Protein 9GLW (pdb70)

Solvent-accessible surface area: 9390 Å² total

GO terms:
  GO:0005794 Golgi apparatus (C, IDA)
  GO:0044877 protein-containing complex binding (F, IDA)
  GO:0003924 GTPase activity (F, IDA)
  GO:0007265 Ras protein signal transduction (P, IDA)
  GO:0000139 Golgi membrane (C, TAS)
  GO:0070821 tertiary granule membrane (C, TAS)
  GO:0003924 GTPase activity (F, TAS)
  GO:0005789 endoplasmic reticulum membrane (C, TAS)
  GO:0005829 cytosol (C, TAS)
  GO:0005886 plasma membrane (C, TAS)
  GO:0000165 MAPK cascade (P, TAS)
  GO:0005515 protein binding (F, IPI)
  GO:0001938 positive regulation of endothelial cell proliferation (P, IMP)
  GO:0005886 plasma membrane (C, IDA)
  GO:0000139 Golgi membrane (C, EXP)
  GO:0005886 plasma membrane (C, EXP)
  GO:0070062 extracellular exosome (C, HDA)
  GO:0016020 membrane (C, HDA)

Structure (mmCIF, N/CA/C/O backbone):
data_9GLW
#
_entry.id   9GLW
#
_cell.length_a   112.22
_cell.length_b   112.22
_cell.length_c   58.584
_cell.angle_alpha   90
_cell.angle_beta   90
_cell.angle_gamma   120
#
_symmetry.space_group_name_H-M   'H 3'
#
loop_
_entity.id
_entity.type
_entity.pdbx_description
1 polymer 'GTPase NRas'
2 polymer 'peptide MPB2'
3 non-polymer 'MAGNESIUM ION'
4 non-polymer "GUANOSINE-5'-TRIPHOSPHATE"
5 water water
#
loop_
_atom_site.group_PDB
_atom_site.id
_atom_site.type_symbol
_atom_site.label_atom_id
_atom_site.label_alt_id
_atom_site.label_comp_id
_atom_site.label_asym_id
_atom_site.label_entity_id
_atom_site.label_seq_id
_atom_site.pdbx_PDB_ins_code
_atom_site.Cartn_x
_atom_site.Cartn_y
_atom_site.Cartn_z
_atom_site.occupancy
_atom_site.B_iso_or_equiv
_atom_site.auth_seq_id
_atom_site.auth_comp_id
_atom_site.auth_asym_id
_atom_site.auth_atom_id
_atom_site.pdbx_PDB_model_num
ATOM 1 N N . GLY A 1 1 ? 51.675 -9.497 -4.827 1 36.05 -1 GLY A N 1
ATOM 2 C CA . GLY A 1 1 ? 50.506 -9.025 -5.555 1 36.14 -1 GLY A CA 1
ATOM 3 C C . GLY A 1 1 ? 49.786 -7.903 -4.832 1 35.49 -1 GLY A C 1
ATOM 4 O O . GLY A 1 1 ? 50.025 -7.656 -3.649 1 35.19 -1 GLY A O 1
ATOM 5 N N . PRO A 1 2 ? 48.879 -7.202 -5.536 1 34.78 0 PRO A N 1
ATOM 6 C CA . PRO A 1 2 ? 48.115 -6.141 -4.875 1 34.29 0 PRO A CA 1
ATOM 7 C C . PRO A 1 2 ? 47.035 -6.722 -3.949 1 34.32 0 PRO A C 1
ATOM 8 O O . PRO A 1 2 ? 46.736 -7.932 -3.995 1 34.71 0 PRO A O 1
ATOM 12 N N . MET A 1 3 ? 46.463 -5.873 -3.107 1 33.92 1 MET A N 1
ATOM 13 C CA . MET A 1 3 ? 45.344 -6.289 -2.271 1 34.9 1 MET A CA 1
ATOM 14 C C . MET A 1 3 ? 44.115 -6.319 -3.184 1 34.66 1 MET A C 1
ATOM 15 O O . MET A 1 3 ? 43.732 -5.286 -3.729 1 35.42 1 MET A O 1
ATOM 20 N N . THR A 1 4 ? 43.55 -7.495 -3.411 1 33.91 2 THR A N 1
ATOM 21 C CA . THR A 1 4 ? 42.373 -7.624 -4.258 1 34.4 2 THR A CA 1
ATOM 22 C C . THR A 1 4 ? 41.108 -7.8 -3.399 1 34.29 2 THR A C 1
ATOM 23 O O . THR A 1 4 ? 41.167 -8.228 -2.246 1 33.71 2 THR A O 1
ATOM 27 N N . GLU A 1 5 ? 39.974 -7.494 -3.984 1 34.35 3 GLU A N 1
ATOM 28 C CA . GLU A 1 5 ? 38.691 -7.698 -3.346 1 34.61 3 GLU A CA 1
ATOM 29 C C . GLU A 1 5 ? 38.242 -9.126 -3.661 1 34.53 3 GLU A C 1
ATOM 30 O O . GLU A 1 5 ? 38.468 -9.633 -4.76 1 34.85 3 GLU A O 1
ATOM 36 N N . TYR A 1 6 ? 37.678 -9.798 -2.674 1 33.66 4 TYR A N 1
ATOM 37 C CA . TYR A 1 6 ? 37.141 -11.148 -2.811 1 33.02 4 TYR A CA 1
ATOM 38 C C . TYR A 1 6 ? 35.678 -10.993 -2.441 1 32.79 4 TYR A C 1
ATOM 39 O O . TYR A 1 6 ? 35.378 -10.45 -1.375 1 32.08 4 TYR A O 1
ATOM 48 N N . LYS A 1 7 ? 34.781 -11.407 -3.334 1 32.94 5 LYS A N 1
ATOM 49 C CA . LYS A 1 7 ? 33.353 -11.26 -3.109 1 33.9 5 LYS A CA 1
ATOM 50 C C . LYS A 1 7 ? 32.758 -12.533 -2.533 1 33.59 5 LYS A C 1
ATOM 51 O O . LYS A 1 7 ? 32.444 -13.469 -3.254 1 34.02 5 LYS A O 1
ATOM 57 N N . LEU A 1 8 ? 32.659 -12.578 -1.219 1 33.07 6 LEU A N 1
ATOM 58 C CA . LEU A 1 8 ? 32.134 -13.735 -0.506 1 32.92 6 LEU A CA 1
ATOM 59 C C . LEU A 1 8 ? 30.632 -13.553 -0.271 1 32.8 6 LEU A C 1
ATOM 60 O O . LEU A 1 8 ? 30.173 -12.45 0.057 1 33.28 6 LEU A O 1
ATOM 65 N N . VAL A 1 9 ? 29.865 -14.624 -0.477 1 31.67 7 VAL A N 1
ATOM 66 C CA . VAL A 1 9 ? 28.426 -14.606 -0.247 1 31.71 7 VAL A CA 1
ATOM 67 C C . VAL A 1 9 ? 28.072 -15.707 0.729 1 32.38 7 VAL A C 1
ATOM 68 O O . VAL A 1 9 ? 28.435 -16.863 0.517 1 32.98 7 VAL A O 1
ATOM 72 N N . VAL A 1 10 ? 27.363 -15.359 1.818 1 31.91 8 VAL A N 1
ATOM 73 C CA . VAL A 1 10 ? 26.981 -16.342 2.819 1 31.39 8 VAL A CA 1
ATOM 74 C C . VAL A 1 10 ? 25.53 -16.71 2.62 1 31.47 8 VAL A C 1
ATOM 75 O O . VAL A 1 10 ? 24.647 -15.842 2.662 1 31.95 8 VAL A O 1
ATOM 79 N N . VAL A 1 11 ? 25.283 -17.993 2.327 1 30.81 9 VAL A N 1
ATOM 80 C CA . VAL A 1 11 ? 23.939 -18.473 2.02 1 31.33 9 VAL A CA 1
ATOM 81 C C . VAL A 1 11 ? 23.521 -19.628 2.932 1 32.16 9 VAL A C 1
ATOM 82 O O . VAL A 1 11 ? 24.363 -20.278 3.556 1 31.82 9 VAL A O 1
ATOM 86 N N . GLY A 1 12 ? 22.214 -19.85 3.023 1 32.77 10 GLY A N 1
ATOM 87 C CA . GLY A 1 12 ? 21.667 -20.895 3.872 1 33.28 10 GLY A CA 1
ATOM 88 C C . GLY A 1 12 ? 20.29 -20.546 4.386 1 33.99 10 GLY A C 1
ATOM 89 O O . GLY A 1 12 ? 19.873 -19.389 4.295 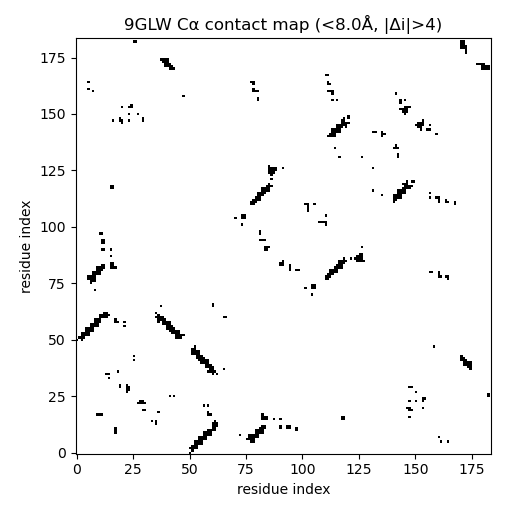1 34.85 10 GLY A O 1
ATOM 90 N N . ALA A 1 13 ? 19.564 -21.541 4.932 1 33.78 11 ALA A N 1
ATOM 91 C CA . ALA A 1 13 ? 18.206 -21.346 5.438 1 34.35 11 ALA A CA 1
ATOM 92 C C . ALA A 1 13 ? 18.158 -20.343 6.629 1 34.59 11 ALA A C 1
ATOM 93 O O . ALA A 1 13 ? 19.199 -19.995 7.192 1 34.26 11 ALA A O 1
ATOM 95 N N . GLY A 1 14 ? 16.972 -19.83 6.947 1 34.66 12 GLY A N 1
ATOM 96 C CA . GLY A 1 14 ? 16.817 -18.862 8.027 1 35.16 12 GLY A CA 1
ATOM 97 C C . GLY A 1 14 ? 17.235 -19.411 9.373 1 35.65 12 GLY A C 1
ATOM 98 O O . GLY A 1 14 ? 16.993 -20.577 9.664 1 36.65 12 GLY A O 1
ATOM 99 N N . GLY A 1 15 ? 17.903 -18.591 10.168 1 35.47 13 GLY A N 1
ATOM 100 C CA . GLY A 1 15 ? 18.336 -18.954 11.514 1 35.31 13 GLY A CA 1
ATOM 101 C C . GLY A 1 15 ? 19.486 -19.934 11.669 1 34.91 13 GLY A C 1
ATOM 102 O O . GLY A 1 15 ? 19.754 -20.364 12.789 1 35.41 13 GLY A O 1
ATOM 103 N N . VAL A 1 16 ? 20.209 -20.279 10.587 1 34.18 14 VAL A N 1
ATOM 104 C CA . VAL A 1 16 ? 21.35 -21.209 10.708 1 33.65 14 VAL A CA 1
ATOM 105 C C . VAL A 1 16 ? 22.62 -20.58 11.31 1 32.96 14 VAL A C 1
ATOM 106 O O . VAL A 1 16 ? 23.551 -21.305 11.664 1 33.25 14 VAL A O 1
ATOM 110 N N . GLY A 1 17 ? 22.675 -19.258 11.364 1 31.66 15 GLY A N 1
ATOM 111 C CA . GLY A 1 17 ? 23.824 -18.566 11.913 1 31.2 15 GLY A CA 1
ATOM 112 C C . GLY A 1 17 ? 24.723 -17.897 10.896 1 30.12 15 GLY A C 1
ATOM 113 O O . GLY A 1 17 ? 25.901 -17.715 11.169 1 29.47 15 GLY A O 1
ATOM 114 N N . LYS A 1 18 ? 24.183 -17.519 9.722 1 29.64 16 LYS A N 1
ATOM 115 C CA . LYS A 1 18 ? 24.975 -16.812 8.706 1 29.96 16 LYS A CA 1
ATOM 116 C C . LYS A 1 18 ? 25.465 -15.448 9.238 1 30.9 16 LYS A C 1
ATOM 117 O O . LYS A 1 18 ? 26.626 -15.099 9.042 1 31.86 16 LYS A O 1
ATOM 123 N N . SER A 1 19 ? 24.576 -14.663 9.86 1 30.88 17 SER A N 1
ATOM 124 C CA . SER A 1 19 ? 24.955 -13.351 10.41 1 30.48 17 SER A CA 1
ATOM 125 C C . SER A 1 19 ? 25.877 -13.503 11.599 1 31.15 17 SER A C 1
ATOM 126 O O . SER A 1 19 ? 26.869 -12.786 11.702 1 31.38 17 SER A O 1
ATOM 129 N N . ALA A 1 20 ? 25.557 -14.429 12.504 1 31.61 18 ALA A N 1
ATOM 130 C CA . ALA A 1 20 ? 26.397 -14.67 13.674 1 31.66 18 ALA A CA 1
ATOM 131 C C . ALA A 1 20 ? 27.837 -15.074 13.29 1 31.78 18 ALA A C 1
ATOM 132 O O . ALA A 1 20 ? 28.787 -14.649 13.951 1 32.31 18 ALA A O 1
ATOM 134 N N . LEU A 1 21 ? 28.01 -15.846 12.208 1 31.23 19 LEU A N 1
ATOM 135 C CA . LEU A 1 21 ? 29.342 -16.241 11.749 1 30.7 19 LEU A CA 1
ATOM 136 C C . LEU A 1 21 ? 30.114 -15.047 11.18 1 29.44 19 LEU A C 1
ATOM 137 O O . LEU A 1 21 ? 31.305 -14.866 11.475 1 28.34 19 LEU A O 1
ATOM 142 N N . THR A 1 22 ? 29.445 -14.247 10.341 1 29.53 20 THR A N 1
ATOM 143 C CA . THR A 1 22 ? 30.072 -13.078 9.737 1 29.83 20 THR A CA 1
ATOM 144 C C . THR A 1 22 ? 30.482 -12.065 10.801 1 30.39 20 THR A C 1
ATOM 145 O O . THR A 1 22 ? 31.606 -11.561 10.759 1 30.77 20 THR A O 1
ATOM 149 N N . ILE A 1 23 ? 29.58 -11.778 11.76 1 30.52 21 ILE A N 1
ATOM 150 C CA . ILE A 1 23 ? 29.836 -10.809 12.825 1 31.11 21 ILE A CA 1
ATOM 151 C C . ILE A 1 23 ? 30.999 -11.261 13.717 1 31.69 21 ILE A C 1
ATOM 152 O O . ILE A 1 23 ? 31.855 -10.456 14.078 1 31.53 21 ILE A O 1
ATOM 157 N N . GLN A 1 24 ? 31.077 -12.561 13.98 1 31.9 22 GLN A N 1
ATOM 158 C CA . GLN A 1 24 ? 32.162 -13.151 14.751 1 33.2 22 GLN A CA 1
ATOM 159 C C . GLN A 1 24 ? 33.509 -12.948 14.01 1 33.68 22 GLN A C 1
ATOM 160 O O . GLN A 1 24 ? 34.475 -12.497 14.622 1 33.5 22 GLN A O 1
ATOM 166 N N . LEU A 1 25 ? 33.561 -13.202 12.684 1 33.95 23 LEU A N 1
ATOM 167 C CA . LEU A 1 25 ? 34.798 -12.991 11.917 1 34.32 23 LEU A CA 1
ATOM 168 C C . LEU A 1 25 ? 35.19 -11.486 11.884 1 34.66 23 LEU A C 1
ATOM 169 O O . LEU A 1 25 ? 36.343 -11.124 12.122 1 34.34 23 LEU A O 1
ATOM 174 N N . ILE A 1 26 ? 34.218 -10.628 11.605 1 34.83 24 ILE A N 1
ATOM 175 C CA . ILE A 1 26 ? 34.453 -9.2 11.493 1 35.27 24 ILE A CA 1
ATOM 176 C C . ILE A 1 26 ? 34.923 -8.532 12.796 1 36.01 24 ILE A C 1
ATOM 177 O O . ILE A 1 26 ? 35.934 -7.824 12.778 1 36.3 24 ILE A O 1
ATOM 182 N N . GLN A 1 27 ? 34.231 -8.772 13.917 1 35.81 25 GLN A N 1
ATOM 183 C CA . GLN A 1 27 ? 34.541 -8.061 15.153 1 36.4 25 GLN A CA 1
ATOM 184 C C . GLN A 1 27 ? 34.598 -8.882 16.454 1 38.44 25 GLN A C 1
ATOM 185 O O . GLN A 1 27 ? 34.573 -8.288 17.535 1 38.11 25 GLN A O 1
ATOM 191 N N . ASN A 1 28 ? 34.673 -10.224 16.365 1 39.99 26 ASN A N 1
ATOM 192 C CA . ASN A 1 28 ? 34.801 -11.104 17.529 1 41.9 26 ASN A CA 1
ATOM 193 C C . ASN A 1 28 ? 33.669 -10.973 18.542 1 42.32 26 ASN A C 1
ATOM 194 O O . ASN A 1 28 ? 33.906 -11.08 19.747 1 42.88 26 ASN A O 1
ATOM 199 N N . HIS A 1 29 ? 32.439 -10.785 18.068 1 41.92 27 HIS A N 1
ATOM 200 C CA . HIS A 1 29 ? 31.286 -10.637 18.961 1 42.18 27 HIS A CA 1
ATOM 201 C C . HIS A 1 29 ? 30.208 -11.678 18.595 1 40.9 27 HIS A C 1
ATOM 202 O O . HIS A 1 29 ? 29.978 -11.931 17.417 1 40.16 27 HIS A O 1
ATOM 209 N N . PHE A 1 30 ? 29.589 -12.319 19.603 1 40.48 28 PHE A N 1
ATOM 210 C CA . PHE A 1 30 ? 28.517 -13.27 19.365 1 40.64 28 PHE A CA 1
ATOM 211 C C . PHE A 1 30 ? 27.132 -12.631 19.579 1 41.38 28 PHE A C 1
ATOM 212 O O . PHE A 1 30 ? 26.834 -12.145 20.669 1 41.27 28 PHE A O 1
ATOM 220 N N . VAL A 1 31 ? 26.291 -12.626 18.532 1 41.74 29 VAL A N 1
ATOM 221 C CA . VAL A 1 31 ? 24.944 -12.069 18.644 1 42.59 29 VAL A CA 1
ATOM 222 C C . VAL A 1 31 ? 23.969 -13.184 19.12 1 43.14 29 VAL A C 1
ATOM 223 O O . VAL A 1 31 ? 23.752 -14.165 18.414 1 42.73 29 VAL A O 1
ATOM 227 N N . ASP A 1 32 ? 23.424 -13.041 20.327 1 43.76 30 ASP A N 1
ATOM 228 C CA . ASP A 1 32 ? 22.484 -14.016 20.884 1 45.47 30 ASP A CA 1
ATOM 229 C C . ASP A 1 32 ? 21.067 -13.856 20.305 1 45.4 30 ASP A C 1
ATOM 230 O O . ASP A 1 32 ? 20.325 -14.824 20.166 1 44.83 30 ASP A O 1
ATOM 235 N N . GLU A 1 33 ? 20.694 -12.628 19.988 1 45.68 31 GLU A N 1
ATOM 236 C CA . GLU A 1 33 ? 19.387 -12.322 19.429 1 46.31 31 GLU A CA 1
ATOM 237 C C . GLU A 1 33 ? 19.28 -12.784 17.972 1 45.23 31 GLU A C 1
ATOM 238 O O . GLU A 1 33 ? 20.295 -12.944 17.285 1 46.15 31 GLU A O 1
ATOM 244 N N . TYR A 1 34 ? 18.06 -12.984 17.5 1 43.54 32 TYR A N 1
ATOM 245 C CA . TYR A 1 34 ? 17.83 -13.333 16.114 1 43.17 32 TYR A CA 1
ATOM 246 C C . TYR A 1 34 ? 17.26 -12.098 15.412 1 43.13 32 TYR A C 1
ATOM 247 O O . TYR A 1 34 ? 16.093 -11.76 15.601 1 43.61 32 TYR A O 1
ATOM 256 N N . ASP A 1 35 ? 18.1 -11.415 14.624 1 41.65 33 ASP A N 1
ATOM 257 C CA . ASP A 1 35 ? 17.725 -10.223 13.863 1 40.71 33 ASP A CA 1
ATOM 258 C C . ASP A 1 35 ? 17.666 -10.662 12.4 1 39.66 33 ASP A C 1
ATOM 259 O O . ASP A 1 35 ? 18.698 -10.7 11.73 1 39.71 33 ASP A O 1
ATOM 264 N N . PRO A 1 36 ? 16.481 -11.104 11.92 1 38.75 34 PRO A N 1
ATOM 265 C CA . PRO A 1 36 ? 16.403 -11.659 10.547 1 38.05 34 PRO A CA 1
ATOM 266 C C . PRO A 1 36 ? 16.916 -10.712 9.464 1 36.79 34 PRO A C 1
ATOM 267 O O . PRO A 1 36 ? 16.601 -9.521 9.455 1 36.14 34 PRO A O 1
ATOM 271 N N . THR A 1 37 ? 17.758 -11.248 8.577 1 35.7 35 THR A N 1
ATOM 272 C CA . THR A 1 37 ? 18.403 -10.439 7.542 1 35.14 35 THR A CA 1
ATOM 273 C C . THR A 1 37 ? 17.601 -10.387 6.234 1 36.26 35 THR A C 1
ATOM 274 O O . THR A 1 37 ? 16.898 -11.335 5.9 1 37.1 35 THR A O 1
ATOM 278 N N . ILE A 1 38 ? 17.704 -9.275 5.505 1 36.4 36 ILE A N 1
ATOM 279 C CA . ILE A 1 38 ? 17.173 -9.136 4.162 1 37.32 36 ILE A CA 1
ATOM 280 C C . ILE A 1 38 ? 18.451 -9.247 3.306 1 38.41 36 ILE A C 1
ATOM 281 O O . ILE A 1 38 ? 18.646 -10.266 2.643 1 39.54 36 ILE A O 1
ATOM 286 N N . GLU A 1 39 ? 19.396 -8.291 3.439 1 37.72 37 GLU A N 1
ATOM 287 C CA . GLU A 1 39 ? 20.664 -8.372 2.727 1 37.52 37 GLU A CA 1
ATOM 288 C C . GLU A 1 39 ? 21.667 -7.366 3.286 1 37.12 37 GLU A C 1
ATOM 289 O O . GLU A 1 39 ? 21.517 -6.162 3.078 1 37.04 37 GLU A O 1
ATOM 295 N N . ASP A 1 40 ? 22.677 -7.858 4.021 1 35.72 38 ASP A N 1
ATOM 296 C CA . ASP A 1 40 ? 23.687 -6.981 4.608 1 34.38 38 ASP A CA 1
ATOM 297 C C . ASP A 1 40 ? 25.037 -7.106 3.902 1 32.79 38 ASP A C 1
ATOM 298 O O . ASP A 1 40 ? 25.341 -8.144 3.297 1 32.21 38 ASP A O 1
ATOM 303 N N . SER A 1 41 ? 25.839 -6.047 3.985 1 31.67 39 SER A N 1
ATOM 304 C CA . SER A 1 41 ? 27.175 -6.015 3.411 1 31.58 39 SER A CA 1
ATOM 305 C C . SER A 1 41 ? 28.214 -5.695 4.477 1 30.79 39 SER A C 1
ATOM 306 O O . SER A 1 41 ? 27.995 -4.821 5.304 1 31.05 39 SER A O 1
ATOM 309 N N . TYR A 1 42 ? 29.362 -6.366 4.417 1 30.11 40 TYR A N 1
ATOM 310 C CA . TYR A 1 42 ? 30.496 -6.18 5.323 1 30.11 40 TYR A CA 1
ATOM 311 C C . TYR A 1 42 ? 31.763 -6.072 4.47 1 30.2 40 TYR A C 1
ATOM 312 O O . TYR A 1 42 ? 31.888 -6.756 3.47 1 30.37 40 TYR A O 1
ATOM 321 N N . ARG A 1 43 ? 32.686 -5.216 4.856 1 30.64 41 ARG A N 1
ATOM 322 C CA . ARG A 1 43 ? 33.944 -5.037 4.149 1 31.37 41 ARG A CA 1
ATOM 323 C C . ARG A 1 43 ? 35.049 -5.016 5.178 1 32.19 41 ARG A C 1
ATOM 324 O O . ARG A 1 43 ? 34.951 -4.258 6.14 1 33.25 41 ARG A O 1
ATOM 332 N N . LYS A 1 44 ? 36.088 -5.832 5 1 32.11 42 LYS A N 1
ATOM 333 C CA . LYS A 1 44 ? 37.187 -5.838 5.96 1 32.69 42 LYS A CA 1
ATOM 334 C C . LYS A 1 44 ? 38.504 -6.259 5.362 1 33.94 42 LYS A C 1
ATOM 335 O O . LYS A 1 44 ? 38.574 -7.275 4.689 1 34.43 42 LYS A O 1
ATOM 341 N N . GLN A 1 45 ? 39.565 -5.511 5.655 1 34.89 43 GLN A N 1
ATOM 342 C CA . GLN A 1 45 ? 40.896 -5.819 5.173 1 36.26 43 GLN A CA 1
ATOM 343 C C . GLN A 1 45 ? 41.544 -6.768 6.171 1 38.1 43 GLN A C 1
ATOM 344 O O . GLN A 1 45 ? 41.549 -6.487 7.359 1 39 43 GLN A O 1
ATOM 350 N N . VAL A 1 46 ? 41.97 -7.945 5.708 1 38.43 44 VAL A N 1
ATOM 351 C CA . VAL A 1 46 ? 42.565 -8.994 6.534 1 39.6 44 VAL A CA 1
ATOM 352 C C . VAL A 1 46 ? 43.855 -9.52 5.846 1 40.47 44 VAL A C 1
ATOM 353 O O . VAL A 1 46 ? 44.125 -9.186 4.689 1 40.81 44 VAL A O 1
ATOM 357 N N . VAL A 1 47 ? 44.652 -10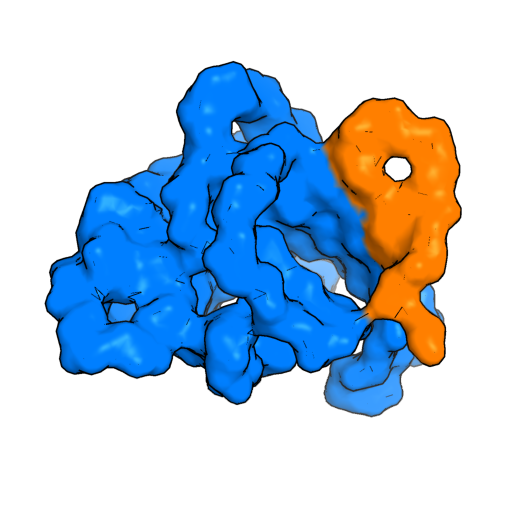.33 6.546 1 40.57 45 VAL A N 1
ATOM 358 C CA . VAL A 1 47 ? 45.854 -10.912 5.96 1 41.5 45 VAL A CA 1
ATOM 359 C C . VAL A 1 47 ? 45.642 -12.43 5.946 1 42.17 45 VAL A C 1
ATOM 360 O O . VAL A 1 47 ? 45.347 -13.018 6.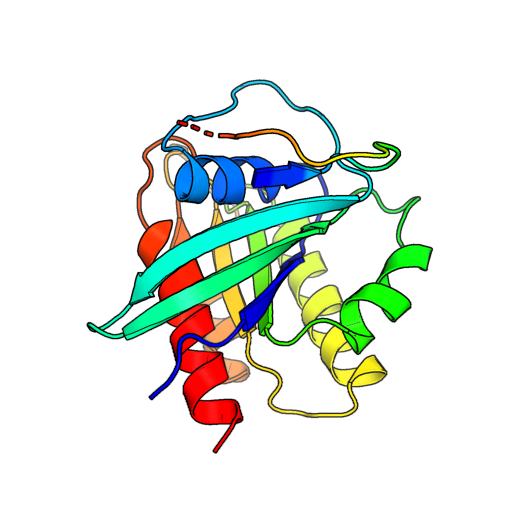983 1 42.5 45 VAL A O 1
ATOM 364 N N . ILE A 1 48 ? 45.69 -13.051 4.768 1 42.05 46 ILE A N 1
ATOM 365 C CA . ILE A 1 48 ? 45.462 -14.49 4.637 1 42.35 46 ILE A CA 1
ATOM 366 C C . ILE A 1 48 ? 46.666 -15.105 3.97 1 43.67 46 ILE A C 1
ATOM 367 O O . ILE A 1 48 ? 46.959 -14.756 2.83 1 43.92 46 ILE A O 1
ATOM 372 N N . ASP A 1 49 ? 47.389 -15.988 4.675 1 44.42 47 ASP A N 1
ATOM 373 C CA . ASP A 1 49 ? 48.612 -16.632 4.156 1 45.39 47 ASP A CA 1
ATOM 374 C C . ASP A 1 49 ? 49.668 -15.58 3.783 1 45.78 47 ASP A C 1
ATOM 375 O O . ASP A 1 49 ? 50.361 -15.738 2.782 1 46.07 47 ASP A O 1
ATOM 380 N N . GLY A 1 50 ? 49.748 -14.504 4.572 1 45.89 48 GLY A N 1
ATOM 381 C CA . GLY A 1 50 ? 50.685 -13.408 4.37 1 46.67 48 GLY A CA 1
ATOM 382 C C . GLY A 1 50 ? 50.304 -12.417 3.285 1 47.44 48 GLY A C 1
ATOM 383 O O . GLY A 1 50 ? 51.086 -11.525 2.971 1 48.23 48 GLY A O 1
ATOM 384 N N . GLU A 1 51 ? 49.111 -12.556 2.693 1 46.76 49 GLU A N 1
ATOM 385 C CA . GLU A 1 51 ? 48.676 -11.667 1.619 1 46.23 49 GLU A CA 1
ATOM 386 C C . GLU A 1 51 ? 47.528 -10.771 2.076 1 44.47 49 GLU A C 1
ATOM 387 O O . GLU A 1 51 ? 46.508 -11.28 2.535 1 44.12 49 GLU A O 1
ATOM 393 N N . THR A 1 52 ? 47.686 -9.443 1.95 1 43.08 50 THR A N 1
ATOM 394 C CA . THR A 1 52 ? 46.625 -8.502 2.322 1 42.04 50 THR A CA 1
ATOM 395 C C . THR A 1 52 ? 45.462 -8.688 1.35 1 39.69 50 THR A C 1
ATOM 396 O O . THR A 1 52 ? 45.658 -8.763 0.142 1 39.52 50 THR A O 1
ATOM 400 N N . SER A 1 53 ? 44.278 -8.868 1.886 1 38.39 51 SER A N 1
ATOM 401 C CA . SER A 1 53 ? 43.087 -9.152 1.087 1 37.76 51 SER A CA 1
ATOM 402 C C . SER A 1 53 ? 41.923 -8.33 1.588 1 36.52 51 SER A C 1
ATOM 403 O O . SER A 1 53 ? 41.817 -8.08 2.787 1 37.11 51 SER A O 1
ATOM 406 N N . LEU A 1 54 ? 41.034 -7.939 0.687 1 34.8 52 LEU A N 1
ATOM 407 C CA . LEU A 1 54 ? 39.867 -7.183 1.052 1 34.2 52 LEU A CA 1
ATOM 408 C C . LEU A 1 54 ? 38.635 -8.068 0.94 1 33.36 52 LEU A C 1
ATOM 409 O O . LEU A 1 54 ? 38.28 -8.499 -0.154 1 33.44 52 LEU A O 1
ATOM 414 N N . LEU A 1 55 ? 38.02 -8.395 2.083 1 32.29 53 LEU A N 1
ATOM 415 C CA . LEU A 1 55 ? 36.842 -9.247 2.067 1 32 53 LEU A CA 1
ATOM 416 C C . LEU A 1 55 ? 35.59 -8.423 1.916 1 32.33 53 LEU A C 1
ATOM 417 O O . LEU A 1 55 ? 35.321 -7.556 2.739 1 32.93 53 LEU A O 1
ATOM 422 N N . ASP A 1 56 ? 34.852 -8.657 0.845 1 31.99 54 ASP A N 1
ATOM 423 C CA . ASP A 1 56 ? 33.559 -8.042 0.655 1 32.87 54 ASP A CA 1
ATOM 424 C C . ASP A 1 56 ? 32.547 -9.181 0.915 1 32.38 54 ASP A C 1
ATOM 425 O O . ASP A 1 56 ? 32.501 -10.135 0.156 1 32.39 54 ASP A O 1
ATOM 430 N N . ILE A 1 57 ? 31.803 -9.122 2.023 1 31.96 55 ILE A N 1
ATOM 431 C CA . ILE A 1 57 ? 30.874 -10.172 2.406 1 32.28 55 ILE A CA 1
ATOM 432 C C . ILE A 1 57 ? 29.408 -9.76 2.298 1 32.88 55 ILE A C 1
ATOM 433 O O . ILE A 1 57 ? 28.974 -8.776 2.902 1 33.12 55 ILE A O 1
ATOM 438 N N . LEU A 1 58 ? 28.641 -10.553 1.565 1 32.72 56 LEU A N 1
ATOM 439 C CA . LEU A 1 58 ? 27.222 -10.354 1.463 1 32.86 56 LEU A CA 1
ATOM 440 C C . LEU A 1 58 ? 26.565 -11.407 2.323 1 32.87 56 LEU A C 1
ATOM 441 O O . LEU A 1 58 ? 26.684 -12.607 2.063 1 33.59 56 LEU A O 1
ATOM 446 N N . ASP A 1 59 ? 25.91 -10.958 3.372 1 32.27 57 ASP A N 1
ATOM 447 C CA . ASP A 1 59 ? 25.194 -11.79 4.321 1 32.33 57 ASP A CA 1
ATOM 448 C C . ASP A 1 59 ? 23.725 -11.775 3.848 1 32.81 57 ASP A C 1
ATOM 449 O O . ASP A 1 59 ? 23.059 -10.744 3.925 1 33.32 57 ASP A O 1
ATOM 454 N N . THR A 1 60 ? 23.237 -12.903 3.317 1 32.23 58 THR A N 1
ATOM 455 C CA . THR A 1 60 ? 21.936 -12.961 2.671 1 32.71 58 THR A CA 1
ATOM 456 C C . THR A 1 60 ? 20.781 -13.443 3.571 1 33.97 58 THR A C 1
ATOM 457 O O . THR A 1 60 ? 20.995 -13.824 4.724 1 33.72 58 THR A O 1
ATOM 461 N N . ALA A 1 61 ? 19.545 -13.371 3.036 1 35.15 59 ALA A N 1
ATOM 462 C CA . ALA A 1 61 ? 18.316 -13.811 3.682 1 36.23 59 ALA A CA 1
ATOM 463 C C . ALA A 1 61 ? 18.117 -15.28 3.509 1 37.45 59 ALA A C 1
ATOM 464 O O . ALA A 1 61 ? 18.155 -15.8 2.39 1 37.54 59 ALA A O 1
ATOM 466 N N . GLY A 1 62 ? 17.825 -15.937 4.607 1 38.27 60 GLY A N 1
ATOM 467 C CA . GLY A 1 62 ? 17.425 -17.329 4.585 1 39.17 60 GLY A CA 1
ATOM 468 C C . GLY A 1 62 ? 15.913 -17.458 4.482 1 40.47 60 GLY A C 1
ATOM 469 O O . GLY A 1 62 ? 15.423 -18.526 4.131 1 41.06 60 GLY A O 1
ATOM 470 N N . ARG A 1 63 ? 15.143 -16.41 4.858 1 41.23 61 ARG A N 1
ATOM 471 C CA . ARG A 1 63 ? 13.676 -16.437 4.802 1 42.07 61 ARG A CA 1
ATOM 472 C C . ARG A 1 63 ? 13.23 -16.57 3.359 1 43.35 61 ARG A C 1
ATOM 473 O O . ARG A 1 63 ? 13.676 -15.807 2.5 1 43.18 61 ARG A O 1
ATOM 481 N N . GLU A 1 64 ? 12.391 -17.577 3.087 1 44.6 62 GLU A N 1
ATOM 482 C CA . GLU A 1 64 ? 11.922 -17.913 1.743 1 46.16 62 GLU A CA 1
ATOM 483 C C . GLU A 1 64 ? 11.229 -16.76 0.992 1 46.46 62 GLU A C 1
ATOM 484 O O . GLU A 1 64 ? 11.34 -16.694 -0.23 1 47.09 62 GLU A O 1
ATOM 490 N N . GLU A 1 65 ? 10.576 -15.837 1.699 1 45.99 63 GLU A N 1
ATOM 491 C CA . GLU A 1 65 ? 9.917 -14.702 1.047 1 46.6 63 GLU A CA 1
ATOM 492 C C . GLU A 1 65 ? 10.914 -13.733 0.35 1 46.57 63 GLU A C 1
ATOM 493 O O . GLU A 1 65 ? 10.493 -12.899 -0.44 1 46.62 63 GLU A O 1
ATOM 499 N N . TYR A 1 66 ? 12.227 -13.888 0.58 1 46.44 64 TYR A N 1
ATOM 500 C CA . TYR A 1 66 ? 13.231 -13.064 -0.097 1 46.7 64 TYR A CA 1
ATOM 501 C C . TYR A 1 66 ? 13.979 -13.817 -1.216 1 46.56 64 TYR A C 1
ATOM 502 O O . TYR A 1 66 ? 14.962 -13.297 -1.741 1 46.61 64 TYR A O 1
ATOM 511 N N . SER A 1 67 ? 13.513 -15.029 -1.584 1 46.5 65 SER A N 1
ATOM 512 C CA . SER A 1 67 ? 14.108 -15.915 -2.596 1 47 65 SER A CA 1
ATOM 513 C C . SER A 1 67 ? 14.365 -15.266 -3.964 1 47.64 65 SER A C 1
ATOM 514 O O . SER A 1 67 ? 15.296 -15.673 -4.666 1 48 65 SER A O 1
ATOM 517 N N . ALA A 1 68 ? 13.552 -14.265 -4.345 1 47.37 66 ALA A N 1
ATOM 518 C CA . ALA A 1 68 ? 13.699 -13.56 -5.621 1 47.65 66 ALA A CA 1
ATOM 519 C C . ALA A 1 68 ? 15.002 -12.75 -5.731 1 47.49 66 ALA A C 1
ATOM 520 O O . ALA A 1 68 ? 15.413 -12.402 -6.838 1 47.53 66 ALA A O 1
ATOM 522 N N . MET A 1 69 ? 15.65 -12.443 -4.597 1 47.05 67 MET A N 1
ATOM 523 C CA . MET A 1 69 ? 16.906 -11.69 -4.613 1 47.06 67 MET A CA 1
ATOM 524 C C . MET A 1 69 ? 18.132 -12.561 -4.958 1 46.44 67 MET A C 1
ATOM 525 O O . MET A 1 69 ? 19.193 -12.014 -5.238 1 46.45 67 MET A O 1
ATOM 530 N N . ARG A 1 70 ? 17.992 -13.898 -4.911 1 45.9 68 ARG A N 1
ATOM 531 C CA . ARG A 1 70 ? 19.067 -14.864 -5.104 1 45.61 68 ARG A CA 1
ATOM 532 C C . ARG A 1 70 ? 19.777 -14.79 -6.45 1 45.85 68 ARG A C 1
ATOM 533 O O . ARG A 1 70 ? 20.998 -14.877 -6.479 1 44.94 68 ARG A O 1
ATOM 541 N N . ASP A 1 71 ? 19.036 -14.637 -7.555 1 46.59 69 ASP A N 1
ATOM 542 C CA . ASP A 1 71 ? 19.66 -14.621 -8.873 1 47.55 69 ASP A CA 1
ATOM 543 C C . ASP A 1 71 ? 20.664 -13.481 -9.056 1 46.61 69 ASP A C 1
ATOM 544 O O . ASP A 1 71 ? 21.739 -13.711 -9.603 1 46.66 69 ASP A O 1
ATOM 549 N N . GLN A 1 72 ? 20.363 -12.292 -8.534 1 45.54 70 GLN A N 1
ATOM 550 C CA . GLN A 1 72 ? 21.276 -11.162 -8.625 1 45.41 70 GLN A CA 1
ATOM 551 C C . GLN A 1 72 ? 22.554 -11.372 -7.796 1 43.99 70 GLN A C 1
ATOM 552 O O . GLN A 1 72 ? 23.658 -11.146 -8.317 1 44.12 70 GLN A O 1
ATOM 558 N N . TYR A 1 73 ? 22.417 -11.825 -6.528 1 42.16 71 TYR A N 1
ATOM 559 C CA . TYR A 1 73 ? 23.606 -12.016 -5.702 1 41.11 71 TYR A CA 1
ATOM 560 C C . TYR A 1 73 ? 24.431 -13.229 -6.146 1 40.61 71 TYR A C 1
ATOM 561 O O . TYR A 1 73 ? 25.648 -13.226 -5.945 1 41.36 71 TYR A O 1
ATOM 570 N N . MET A 1 74 ? 23.801 -14.236 -6.764 1 39.48 72 MET A N 1
ATOM 571 C CA . MET A 1 74 ? 24.543 -15.391 -7.233 1 39.55 72 MET A CA 1
ATOM 572 C C . MET A 1 74 ? 25.344 -15.073 -8.479 1 40.66 72 MET A C 1
ATOM 573 O O . MET A 1 74 ? 26.415 -15.635 -8.657 1 40.97 72 MET A O 1
ATOM 578 N N . ARG A 1 75 ? 24.869 -14.147 -9.314 1 41.41 73 ARG A N 1
ATOM 579 C CA . ARG A 1 75 ? 25.586 -13.745 -10.511 1 43.29 73 ARG A CA 1
ATOM 580 C C . ARG A 1 75 ? 26.834 -12.927 -10.161 1 43.43 73 ARG A C 1
ATOM 581 O O . ARG A 1 75 ? 27.884 -13.148 -10.747 1 43.43 73 ARG A O 1
ATOM 589 N N . THR A 1 76 ? 26.709 -11.997 -9.193 1 43.2 74 THR A N 1
ATOM 590 C CA . THR A 1 76 ? 27.76 -11.087 -8.737 1 42.85 74 THR A CA 1
ATOM 591 C C . THR A 1 76 ? 28.759 -11.729 -7.764 1 42.02 74 THR A C 1
ATOM 592 O O . THR A 1 76 ? 29.92 -11.329 -7.731 1 42.03 74 THR A O 1
ATOM 596 N N . GLY A 1 77 ? 28.294 -12.683 -6.957 1 40.78 75 GLY A N 1
ATOM 597 C CA . GLY A 1 77 ? 29.128 -13.359 -5.971 1 39.54 75 GLY A CA 1
ATOM 598 C C . GLY A 1 77 ? 30.26 -14.149 -6.592 1 38.4 75 GLY A C 1
ATOM 599 O O . GLY A 1 77 ? 30.099 -14.711 -7.67 1 38.26 75 GLY A O 1
ATOM 600 N N . GLU A 1 78 ? 31.413 -14.2 -5.922 1 36.93 76 GLU A N 1
ATOM 601 C CA . GLU A 1 78 ? 32.58 -14.895 -6.455 1 36.35 76 GLU A CA 1
ATOM 602 C C . GLU A 1 78 ? 32.836 -16.245 -5.77 1 35.16 76 GLU A C 1
ATOM 603 O O . GLU A 1 78 ? 33.263 -17.212 -6.409 1 36.1 76 GLU A O 1
ATOM 609 N N . GLY A 1 79 ? 32.55 -16.304 -4.481 1 33.13 77 GLY A N 1
ATOM 610 C CA . GLY A 1 79 ? 32.716 -17.491 -3.661 1 32.12 77 GLY A CA 1
ATOM 611 C C . GLY A 1 79 ? 31.56 -17.594 -2.678 1 31.96 77 GLY A C 1
ATOM 612 O O . GLY A 1 79 ? 31.002 -16.567 -2.257 1 31.98 77 GLY A O 1
ATOM 613 N N . PHE A 1 80 ? 31.165 -18.831 -2.329 1 30.69 78 PHE A N 1
ATOM 614 C CA . PHE A 1 80 ? 29.986 -19.029 -1.49 1 30.94 78 PHE A CA 1
ATOM 615 C C . PHE A 1 80 ? 30.221 -19.888 -0.268 1 30.81 78 PHE A C 1
ATOM 616 O O . PHE A 1 80 ? 30.792 -20.973 -0.37 1 30.44 78 PHE A O 1
ATOM 624 N N . LEU A 1 81 ? 29.773 -19.403 0.895 1 31.07 79 LEU A N 1
ATOM 625 C CA . LEU A 1 81 ? 29.826 -20.184 2.137 1 32.15 79 LEU A CA 1
ATOM 626 C C . LEU A 1 81 ? 28.424 -20.785 2.27 1 31.54 79 LEU A C 1
ATOM 627 O O . LEU A 1 81 ? 27.462 -20.044 2.4 1 30.95 79 LEU A O 1
ATOM 632 N N . LEU A 1 82 ? 28.306 -22.099 2.186 1 32.12 80 LEU A N 1
ATOM 633 C CA . LEU A 1 82 ? 27.021 -22.794 2.24 1 32.89 80 LEU A CA 1
ATOM 634 C C . LEU A 1 82 ? 26.807 -23.225 3.661 1 32.76 80 LEU A C 1
ATOM 635 O O . LEU A 1 82 ? 27.417 -24.203 4.093 1 33.07 80 LEU A O 1
ATOM 640 N N . VAL A 1 83 ? 25.981 -22.477 4.418 1 31.75 81 VAL A N 1
ATOM 641 C CA . VAL A 1 83 ? 25.8 -22.721 5.834 1 31.32 81 VAL A CA 1
ATOM 642 C C . VAL A 1 83 ? 24.495 -23.467 6.155 1 31.55 81 VAL A C 1
ATOM 643 O O . VAL A 1 83 ? 23.425 -23.108 5.671 1 31.89 81 VAL A O 1
ATOM 647 N N . PHE A 1 84 ? 24.595 -24.502 6.968 1 31.26 82 PHE A N 1
ATOM 648 C CA . PHE A 1 84 ? 23.451 -25.209 7.538 1 32.2 82 PHE A CA 1
ATOM 649 C C . PHE A 1 84 ? 23.729 -25.308 9.05 1 32.87 82 PHE A C 1
ATOM 650 O O . PHE A 1 84 ? 24.885 -25.159 9.479 1 32.4 82 PHE A O 1
ATOM 658 N N . ALA A 1 85 ? 22.69 -25.594 9.859 1 33.18 83 ALA A N 1
ATOM 659 C CA . ALA A 1 85 ? 22.88 -25.776 11.291 1 34.2 83 ALA A CA 1
ATOM 660 C C . ALA A 1 85 ? 22.864 -27.275 11.562 1 35.19 83 ALA A C 1
ATOM 661 O O . ALA A 1 85 ? 22.005 -27.992 11.03 1 35.04 83 ALA A O 1
ATOM 663 N N . ILE A 1 86 ? 23.808 -27.764 12.377 1 35.66 84 ILE A N 1
ATOM 664 C CA . ILE A 1 86 ? 23.907 -29.204 12.654 1 36.55 84 ILE A CA 1
ATOM 665 C C . ILE A 1 86 ? 22.71 -29.764 13.455 1 37.41 84 ILE A C 1
ATOM 666 O O . ILE A 1 86 ? 22.516 -30.972 13.464 1 37.89 84 ILE A O 1
ATOM 671 N N . ASN A 1 87 ? 21.897 -28.906 14.075 1 37.06 85 ASN A N 1
ATOM 672 C CA . ASN A 1 87 ? 20.68 -29.359 14.757 1 37.1 85 ASN A CA 1
ATOM 673 C C . ASN A 1 87 ? 19.419 -29.1 13.883 1 36.44 85 ASN A C 1
ATOM 674 O O . ASN A 1 87 ? 18.314 -29.187 14.4 1 36.38 85 ASN A O 1
ATOM 679 N N . ASN A 1 88 ? 19.575 -28.777 12.589 1 35.8 86 ASN A N 1
ATOM 680 C CA . ASN A 1 88 ? 18.444 -28.508 11.7 1 36.26 86 ASN A CA 1
ATOM 681 C C . ASN A 1 88 ? 18.653 -29.329 10.427 1 37.02 86 ASN A C 1
ATOM 682 O O . ASN A 1 88 ? 19.408 -28.909 9.547 1 37.07 86 ASN A O 1
ATOM 687 N N . SER A 1 89 ? 18.02 -30.508 10.332 1 37.36 87 SER A N 1
ATOM 688 C CA . SER A 1 89 ? 18.231 -31.373 9.176 1 38.22 87 SER A CA 1
ATOM 689 C C . SER A 1 89 ? 17.528 -30.851 7.914 1 38.21 87 SER A C 1
ATOM 690 O O . SER A 1 89 ? 18.012 -31.125 6.806 1 38.11 87 SER A O 1
ATOM 693 N N . LYS A 1 90 ? 16.488 -29.998 8.065 1 37.6 88 LYS A N 1
ATOM 694 C CA . LYS A 1 90 ? 15.879 -29.359 6.901 1 37.77 88 LYS A CA 1
ATOM 695 C C . LYS A 1 90 ? 16.866 -28.338 6.275 1 37.72 88 LYS A C 1
ATOM 696 O O . LYS A 1 90 ? 16.923 -28.221 5.053 1 38.05 88 LYS A O 1
ATOM 702 N N . SER A 1 91 ? 17.658 -27.623 7.105 1 36.73 89 SER A N 1
ATOM 703 C CA . SER A 1 91 ? 18.655 -26.678 6.591 1 36.4 89 SER A CA 1
ATOM 704 C C . SER A 1 91 ? 19.742 -27.394 5.793 1 37.11 89 SER A C 1
ATOM 705 O O . SER A 1 91 ? 20.233 -26.835 4.814 1 37.27 89 SER A O 1
ATOM 708 N N . PHE A 1 92 ? 20.075 -28.652 6.163 1 37.18 90 PHE A N 1
ATOM 709 C CA . PHE A 1 92 ? 21.043 -29.476 5.435 1 37.27 90 PHE A CA 1
ATOM 710 C C . PHE A 1 92 ? 20.501 -29.853 4.047 1 37.17 90 PHE A C 1
ATOM 711 O O . PHE A 1 92 ? 21.239 -29.85 3.067 1 37.48 90 PHE A O 1
ATOM 719 N N . ALA A 1 93 ? 19.218 -30.159 3.951 1 37.14 91 ALA A N 1
ATOM 720 C CA . ALA A 1 93 ? 18.567 -30.461 2.677 1 37.54 91 ALA A CA 1
ATOM 721 C C . ALA A 1 93 ? 18.479 -29.187 1.816 1 38.23 91 ALA A C 1
ATOM 722 O O . ALA A 1 93 ? 18.636 -29.247 0.597 1 38.07 91 ALA A O 1
ATOM 724 N N . ASP A 1 94 ? 18.189 -28.039 2.45 1 38.75 92 ASP A N 1
ATOM 725 C CA . ASP A 1 94 ? 18.102 -26.755 1.753 1 39.99 92 ASP A CA 1
ATOM 726 C C . ASP A 1 94 ? 19.445 -26.319 1.233 1 39.93 92 ASP A C 1
ATOM 727 O O . ASP A 1 94 ? 19.496 -25.667 0.191 1 39.72 92 ASP A O 1
ATOM 732 N N . ILE A 1 95 ? 20.54 -26.673 1.939 1 39.9 93 ILE A N 1
ATOM 733 C CA . ILE A 1 95 ? 21.862 -26.241 1.508 1 40.72 93 ILE A CA 1
ATOM 734 C C . ILE A 1 95 ? 22.241 -26.878 0.163 1 41.01 93 ILE A C 1
ATOM 735 O O . ILE A 1 95 ? 22.937 -26.24 -0.624 1 41.11 93 ILE A O 1
ATOM 740 N N . ASN A 1 96 ? 21.701 -28.071 -0.151 1 41.1 94 ASN A N 1
ATOM 741 C CA . ASN A 1 96 ? 21.915 -28.719 -1.433 1 41.25 94 ASN A CA 1
ATOM 742 C C . ASN A 1 96 ? 21.166 -27.96 -2.561 1 40.39 94 ASN A C 1
ATOM 743 O O . ASN A 1 96 ? 21.645 -27.905 -3.691 1 40.18 94 ASN A O 1
ATOM 748 N N . LEU A 1 97 ? 19.992 -27.385 -2.26 1 39.9 95 LEU A N 1
ATOM 749 C CA . LEU A 1 97 ? 19.25 -26.588 -3.243 1 40.3 95 LEU A CA 1
ATOM 750 C C . LEU A 1 97 ? 19.993 -25.277 -3.561 1 39.7 95 LEU A C 1
ATOM 751 O O . LEU A 1 97 ? 19.956 -24.815 -4.7 1 40.28 95 LEU A O 1
ATOM 756 N N . TYR A 1 98 ? 20.683 -24.69 -2.567 1 38.21 96 TYR A N 1
ATOM 757 C CA . TYR A 1 98 ? 21.47 -23.474 -2.787 1 37.27 96 TYR A CA 1
ATOM 758 C C . TYR A 1 98 ? 22.631 -23.813 -3.72 1 37.37 96 TYR A C 1
ATOM 759 O O . TYR A 1 98 ? 22.822 -23.136 -4.722 1 37.41 96 TYR A O 1
ATOM 768 N N . ARG A 1 99 ? 23.367 -24.901 -3.414 1 37.54 97 ARG A N 1
ATOM 769 C CA . ARG A 1 99 ? 24.498 -25.398 -4.199 1 38.77 97 ARG A CA 1
ATOM 770 C C . ARG A 1 99 ? 24.111 -25.552 -5.684 1 38.08 97 ARG A C 1
ATOM 771 O O . ARG A 1 99 ? 24.818 -25.05 -6.558 1 37.42 97 ARG A O 1
ATOM 779 N N . GLU A 1 100 ? 22.946 -26.174 -5.943 1 37.79 98 GLU A N 1
ATOM 780 C CA . GLU A 1 100 ? 22.412 -26.388 -7.294 1 38.2 98 GLU A CA 1
ATOM 781 C C . GLU A 1 100 ? 22.034 -25.084 -7.998 1 37.69 98 GLU A C 1
ATOM 782 O O . GLU A 1 100 ? 22.392 -24.904 -9.154 1 37.38 98 GLU A O 1
ATOM 788 N N . GLN A 1 101 ? 21.327 -24.177 -7.305 1 37.84 99 GLN A N 1
ATOM 789 C CA . GLN A 1 101 ? 20.943 -22.89 -7.882 1 38.22 99 GLN A CA 1
ATOM 790 C C . GLN A 1 101 ? 22.167 -22.065 -8.219 1 38.84 99 GLN A C 1
ATOM 791 O O . GLN A 1 101 ? 22.219 -21.506 -9.309 1 39.16 99 GLN A O 1
ATOM 797 N N . ILE A 1 102 ? 23.201 -22.053 -7.342 1 38.83 100 ILE A N 1
ATOM 798 C CA . ILE A 1 102 ? 24.448 -21.333 -7.629 1 39.29 100 ILE A CA 1
ATOM 799 C C . ILE A 1 102 ? 25.076 -21.837 -8.936 1 40.38 100 ILE A C 1
ATOM 800 O O . ILE A 1 102 ? 25.381 -21.03 -9.805 1 40.31 100 ILE A O 1
ATOM 805 N N . LYS A 1 103 ? 25.16 -23.166 -9.115 1 41.39 101 LYS A N 1
ATOM 806 C CA . LYS A 1 103 ? 25.712 -23.732 -10.348 1 42.65 101 LYS A CA 1
ATOM 807 C C . LYS A 1 103 ? 24.892 -23.424 -11.577 1 43.65 101 LYS A C 1
ATOM 808 O O . LYS A 1 103 ? 25.476 -23.224 -12.63 1 43.98 101 LYS A O 1
ATOM 814 N N . ARG A 1 104 ? 23.559 -23.358 -11.46 1 44.47 102 ARG A N 1
ATOM 815 C CA . ARG A 1 104 ? 22.713 -23.014 -12.601 1 45.75 102 ARG A CA 1
ATOM 816 C C . ARG A 1 104 ? 22.926 -21.561 -13.029 1 47.05 102 ARG A C 1
ATOM 817 O O . ARG A 1 104 ? 23.331 -21.338 -14.159 1 47.38 102 ARG A O 1
ATOM 825 N N . VAL A 1 105 ? 22.699 -20.567 -12.14 1 48.25 103 VAL A N 1
ATOM 826 C CA . VAL A 1 105 ? 22.814 -19.15 -12.536 1 49.49 103 VAL A CA 1
ATOM 827 C C . VAL A 1 105 ? 24.268 -18.793 -12.96 1 50.03 103 VAL A C 1
ATOM 828 O O . VAL A 1 105 ? 24.429 -18 -13.887 1 50.19 103 VAL A O 1
ATOM 832 N N . LYS A 1 106 ? 25.297 -19.411 -12.353 1 50.2 104 LYS A N 1
ATOM 833 C CA . LYS A 1 106 ? 26.681 -19.121 -12.747 1 51.37 104 LYS A CA 1
ATOM 834 C C . LYS A 1 106 ? 27.177 -19.969 -13.938 1 53.27 104 LYS A C 1
ATOM 835 O O . LYS A 1 106 ? 28.209 -19.643 -14.521 1 53.65 104 LYS A O 1
ATOM 841 N N . ASP A 1 107 ? 26.443 -21.039 -14.289 1 54.31 105 ASP A N 1
ATOM 842 C CA . ASP A 1 107 ? 26.737 -21.973 -15.376 1 55.74 105 ASP A CA 1
ATOM 843 C C . ASP A 1 107 ? 28.139 -22.531 -15.262 1 56.55 105 ASP A C 1
ATOM 844 O O . ASP A 1 107 ? 28.947 -22.372 -16.174 1 56.95 105 ASP A O 1
ATOM 849 N N . SER A 1 108 ? 28.435 -23.166 -14.132 1 56.7 106 SER A N 1
ATOM 850 C CA . SER A 1 108 ? 29.755 -23.737 -13.905 1 57.64 106 SER A CA 1
ATOM 851 C C . SER A 1 108 ? 29.67 -24.853 -12.885 1 58.2 106 SER A C 1
ATOM 852 O O . SER A 1 108 ? 28.964 -24.729 -11.886 1 58.43 106 SER A O 1
ATOM 855 N N . ASP A 1 109 ? 30.392 -25.938 -13.132 1 58.19 107 ASP A N 1
ATOM 856 C CA . ASP A 1 109 ? 30.414 -27.051 -12.196 1 58.58 107 ASP A CA 1
ATOM 857 C C . ASP A 1 109 ? 31.392 -26.815 -11.034 1 57.26 107 ASP A C 1
ATOM 858 O O . ASP A 1 109 ? 31.284 -27.517 -10.029 1 58 107 ASP A O 1
ATOM 863 N N . ASP A 1 110 ? 32.34 -25.852 -11.152 1 55.27 108 ASP A N 1
ATOM 864 C CA . ASP A 1 110 ? 33.321 -25.648 -10.09 1 54.25 108 ASP A CA 1
ATOM 865 C C . ASP A 1 110 ? 33.385 -24.218 -9.484 1 51.94 108 ASP A C 1
ATOM 866 O O . ASP A 1 110 ? 34.482 -23.677 -9.284 1 52.52 108 ASP A O 1
ATOM 871 N N . VAL A 1 111 ? 32.238 -23.65 -9.115 1 48.89 109 VAL A N 1
ATOM 872 C CA . VAL A 1 111 ? 32.194 -22.35 -8.431 1 46.02 109 VAL A CA 1
ATOM 873 C C . VAL A 1 111 ? 32.84 -22.515 -7.044 1 43.28 109 VAL A C 1
ATOM 874 O O . VAL A 1 111 ? 32.539 -23.494 -6.367 1 42.92 109 VAL A O 1
ATOM 878 N N . PRO A 1 112 ? 33.748 -21.612 -6.603 1 41.58 110 PRO A N 1
ATOM 879 C CA . PRO A 1 112 ? 34.337 -21.763 -5.252 1 40.56 110 PRO A CA 1
ATOM 880 C C . PRO A 1 112 ? 33.262 -21.77 -4.164 1 39.36 110 PRO A C 1
ATOM 881 O O . PRO A 1 112 ? 32.415 -20.87 -4.126 1 39.35 110 PRO A O 1
ATOM 885 N N . MET A 1 113 ? 33.256 -22.831 -3.337 1 38.03 111 MET A N 1
ATOM 886 C CA . MET A 1 113 ? 32.273 -23.086 -2.287 1 37.71 111 MET A CA 1
ATOM 887 C C . MET A 1 113 ? 32.875 -23.814 -1.089 1 37.38 111 MET A C 1
ATOM 888 O O . MET A 1 113 ? 33.715 -24.691 -1.253 1 37.35 111 MET A O 1
ATOM 893 N N . VAL A 1 114 ? 32.389 -23.507 0.118 1 36.84 112 VAL A N 1
ATOM 894 C CA . VAL A 1 114 ? 32.812 -24.208 1.329 1 36.07 112 VAL A CA 1
ATOM 895 C C . VAL A 1 114 ? 31.538 -24.56 2.115 1 35.33 112 VAL A C 1
ATOM 896 O O . VAL A 1 114 ? 30.668 -23.708 2.305 1 35.06 112 VAL A O 1
ATOM 900 N N . LEU A 1 115 ? 31.391 -25.83 2.467 1 34.84 113 LEU A N 1
ATOM 901 C CA . LEU A 1 115 ? 30.251 -26.315 3.231 1 34.12 113 LEU A CA 1
ATOM 902 C C . LEU A 1 115 ? 30.572 -26.07 4.677 1 34.18 113 LEU A C 1
ATOM 903 O O . LEU A 1 115 ? 31.659 -26.416 5.164 1 34.04 113 LEU A O 1
ATOM 908 N N . VAL A 1 116 ? 29.653 -25.398 5.352 1 33.8 114 VAL A N 1
ATOM 909 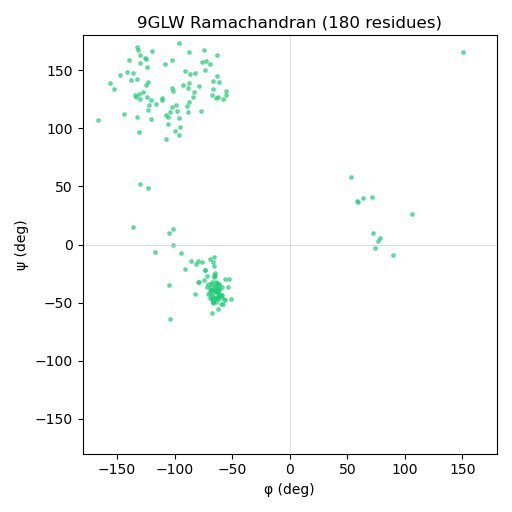C CA . VAL A 1 116 ? 29.827 -25.043 6.736 1 33.84 114 VAL A CA 1
ATOM 910 C C . VAL A 1 116 ? 28.691 -25.618 7.599 1 33.91 114 VAL A C 1
ATOM 911 O O . VAL A 1 116 ? 27.52 -25.286 7.396 1 34.12 114 VAL A O 1
ATOM 915 N N . GLY A 1 117 ? 29.051 -26.452 8.567 1 33.54 115 GLY A N 1
ATOM 916 C CA . GLY A 1 117 ? 28.084 -26.999 9.516 1 33.79 115 GLY A CA 1
ATOM 917 C C . GLY A 1 117 ? 28.159 -26.198 10.797 1 34.09 115 GLY A C 1
ATOM 918 O O . GLY A 1 117 ? 29.044 -26.432 11.613 1 35.33 115 GLY A O 1
ATOM 919 N N . ASN A 1 118 ? 27.267 -25.234 10.98 1 33.05 116 ASN A N 1
ATOM 920 C CA . ASN A 1 118 ? 27.3 -24.339 12.141 1 32.84 116 ASN A CA 1
ATOM 921 C C . ASN A 1 118 ? 26.536 -24.869 13.393 1 33.4 116 ASN A C 1
ATOM 922 O O . ASN A 1 118 ? 25.743 -25.797 13.287 1 34.06 116 ASN A O 1
ATOM 927 N N . LYS A 1 119 ? 26.787 -24.242 14.567 1 33.43 117 LYS A N 1
ATOM 928 C CA . LYS A 1 119 ? 26.251 -24.537 15.903 1 34.6 117 LYS A CA 1
ATOM 929 C C . LYS A 1 119 ? 26.836 -25.824 16.473 1 37.31 117 LYS A C 1
ATOM 930 O O . LYS A 1 119 ? 26.127 -26.585 17.122 1 38.19 117 LYS A O 1
ATOM 936 N N . SER A 1 120 ? 28.147 -26.043 16.269 1 39.15 118 SER A N 1
ATOM 937 C CA . SER A 1 120 ? 28.854 -27.224 16.775 1 41.04 118 SER A CA 1
ATOM 938 C C . SER A 1 120 ? 28.998 -27.245 18.295 1 42.68 118 SER A C 1
ATOM 939 O O . SER A 1 120 ? 29.38 -28.277 18.844 1 43.31 118 SER A O 1
ATOM 942 N N . ASP A 1 121 ? 28.713 -26.123 18.973 1 43.32 119 ASP A N 1
ATOM 943 C CA . ASP A 1 121 ? 28.737 -26.023 20.437 1 44.1 119 ASP A CA 1
ATOM 944 C C . ASP A 1 121 ? 27.542 -26.74 21.083 1 45.93 119 ASP A C 1
ATOM 945 O O . ASP A 1 121 ? 27.595 -27.038 22.277 1 46.8 119 ASP A O 1
ATOM 950 N N . LEU A 1 122 ? 26.443 -26.952 20.34 1 46.66 120 LEU A N 1
ATOM 951 C CA . LEU A 1 122 ? 25.244 -27.553 20.908 1 48.02 120 LEU A CA 1
ATOM 952 C C . LEU A 1 122 ? 25.47 -29.013 21.314 1 50.08 120 LEU A C 1
ATOM 953 O O . LEU A 1 122 ? 26.234 -29.729 20.668 1 50.3 120 LEU A O 1
ATOM 958 N N . PRO A 1 123 ? 24.898 -29.42 22.468 1 50.95 121 PRO A N 1
ATOM 959 C CA . PRO A 1 123 ? 25.165 -30.773 22.991 1 51.63 121 PRO A CA 1
ATOM 960 C C . PRO A 1 123 ? 24.658 -31.919 22.127 1 52.5 121 PRO A C 1
ATOM 961 O O . PRO A 1 123 ? 25.175 -33.035 22.208 1 52.79 121 PRO A O 1
ATOM 965 N N . THR A 1 124 ? 23.636 -31.65 21.314 1 52.53 122 THR A N 1
ATOM 966 C CA . THR A 1 124 ? 23.059 -32.653 20.437 1 52.91 122 THR A CA 1
ATOM 967 C C . THR A 1 124 ? 22.941 -32.13 19.005 1 52.41 122 THR A C 1
ATOM 968 O O . THR A 1 124 ? 22.859 -30.92 18.77 1 53.17 122 THR A O 1
ATOM 972 N N . ARG A 1 125 ? 22.899 -33.049 18.052 1 50.88 123 ARG A N 1
ATOM 973 C CA . ARG A 1 125 ? 22.795 -32.708 16.644 1 49.57 123 ARG A CA 1
ATOM 974 C C . ARG A 1 125 ? 21.83 -33.658 15.921 1 48.4 123 ARG A C 1
ATOM 975 O O . ARG A 1 125 ? 21.549 -34.761 16.4 1 48.64 123 ARG A O 1
ATOM 983 N N . THR A 1 126 ? 21.303 -33.223 14.778 1 47.07 124 THR A N 1
ATOM 984 C CA . THR A 1 126 ? 20.402 -34.059 13.972 1 46.61 124 THR A CA 1
ATOM 985 C C . THR A 1 126 ? 20.982 -34.384 12.585 1 46.24 124 THR A C 1
ATOM 986 O O . THR A 1 126 ? 20.389 -35.166 11.845 1 46.45 124 THR A O 1
ATOM 990 N N . VAL A 1 127 ? 22.135 -33.781 12.238 1 45.57 125 VAL A N 1
ATOM 991 C CA . VAL A 1 127 ? 22.901 -34.004 11.026 1 45.84 125 VAL A CA 1
ATOM 992 C C . VAL A 1 127 ? 24.279 -34.471 11.49 1 46.19 125 VAL A C 1
ATOM 993 O O . VAL A 1 127 ? 25.04 -33.664 12.043 1 45.84 125 VAL A O 1
ATOM 997 N N . ASP A 1 128 ? 24.594 -35.761 11.307 1 46.42 126 ASP A N 1
ATOM 998 C CA . ASP A 1 128 ? 25.909 -36.249 11.719 1 47.17 126 ASP A CA 1
ATOM 999 C C . ASP A 1 128 ? 26.99 -35.762 10.775 1 46.09 126 ASP A C 1
ATOM 1000 O O . ASP A 1 128 ? 26.724 -35.522 9.599 1 44.79 126 ASP A O 1
ATOM 1005 N N . THR A 1 129 ? 28.206 -35.589 11.314 1 46.37 127 THR A N 1
ATOM 1006 C CA . THR A 1 129 ? 29.394 -35.129 10.601 1 47.04 127 THR A CA 1
ATOM 1007 C C . THR A 1 129 ? 29.662 -35.978 9.354 1 47.06 127 THR A C 1
ATOM 1008 O O . THR A 1 129 ? 30.111 -35.437 8.338 1 46.56 127 THR A O 1
ATOM 1012 N N . LYS A 1 130 ? 29.394 -37.306 9.435 1 46.77 128 LYS A N 1
ATOM 1013 C CA . LYS A 1 130 ? 29.613 -38.198 8.299 1 47.02 128 LYS A CA 1
ATOM 1014 C C . LYS A 1 130 ? 28.691 -37.862 7.123 1 46.13 128 LYS A C 1
ATOM 1015 O O . LYS A 1 130 ? 29.158 -37.866 5.989 1 46 128 LYS A O 1
ATOM 1021 N N . GLN A 1 131 ? 27.414 -37.515 7.396 1 45.41 129 GLN A N 1
ATOM 1022 C CA . GLN A 1 131 ? 26.447 -37.098 6.373 1 45.51 129 GLN A CA 1
ATOM 1023 C C . GLN A 1 131 ? 26.974 -35.882 5.597 1 44.89 129 GLN A C 1
ATOM 1024 O O . GLN A 1 131 ? 26.991 -35.894 4.368 1 44.49 129 GLN A O 1
ATOM 1030 N N . ALA A 1 132 ? 27.401 -34.828 6.324 1 44.49 130 ALA A N 1
ATOM 1031 C CA . ALA A 1 132 ? 27.903 -33.599 5.713 1 44.41 130 ALA A CA 1
ATOM 1032 C C . ALA A 1 132 ? 29.21 -33.816 4.975 1 44.29 130 ALA A C 1
ATOM 1033 O O . ALA A 1 132 ? 29.364 -33.334 3.853 1 43.88 130 ALA A O 1
ATOM 1035 N N . HIS A 1 133 ? 30.134 -34.582 5.567 1 44.64 131 HIS A N 1
ATOM 1036 C CA . HIS A 1 133 ? 31.41 -34.866 4.909 1 45.73 131 HIS A CA 1
ATOM 1037 C C . HIS A 1 133 ? 31.181 -35.652 3.618 1 44.86 131 HIS A C 1
ATOM 1038 O O . HIS A 1 133 ? 31.823 -35.364 2.626 1 44.33 131 HIS A O 1
ATOM 1045 N N . GLU A 1 134 ? 30.2 -36.58 3.621 1 44.79 132 GLU A N 1
ATOM 1046 C CA . GLU A 1 134 ? 29.81 -37.382 2.463 1 44.84 132 GLU A CA 1
ATOM 1047 C C . GLU A 1 134 ? 29.29 -36.479 1.331 1 43.89 132 GLU A C 1
ATOM 1048 O O . GLU A 1 134 ? 29.658 -36.674 0.172 1 43.52 132 GLU A O 1
ATOM 1054 N N . LEU A 1 135 ? 28.457 -35.47 1.678 1 43.26 133 LEU A N 1
ATOM 1055 C CA . LEU A 1 135 ? 27.911 -34.537 0.696 1 43.18 133 LEU A CA 1
ATOM 1056 C C . LEU A 1 135 ? 29.018 -33.653 0.079 1 42.42 133 LEU A C 1
ATOM 1057 O O . LEU A 1 135 ? 29.096 -33.549 -1.137 1 41.92 133 LEU A O 1
ATOM 1062 N N . ALA A 1 136 ? 29.875 -33.034 0.91 1 41.87 134 ALA A N 1
ATOM 1063 C CA . ALA A 1 136 ? 30.965 -32.199 0.401 1 42.4 134 ALA A CA 1
ATOM 1064 C C . ALA A 1 136 ? 31.974 -33.041 -0.397 1 43.44 134 ALA A C 1
ATOM 1065 O O . ALA A 1 136 ? 32.51 -32.575 -1.395 1 43.29 134 ALA A O 1
ATOM 1067 N N . LYS A 1 137 ? 32.22 -34.276 0.036 1 44.52 135 LYS A N 1
ATOM 1068 C CA . LYS A 1 137 ? 33.149 -35.188 -0.638 1 46.14 135 LYS A CA 1
ATOM 1069 C C . LYS A 1 137 ? 32.669 -35.47 -2.068 1 46.52 135 LYS A C 1
ATOM 1070 O O . LYS A 1 137 ? 33.48 -35.446 -2.993 1 46.18 135 LYS A O 1
ATOM 1076 N N . SER A 1 138 ? 31.345 -35.693 -2.258 1 46.99 136 SER A N 1
ATOM 1077 C CA . SER A 1 138 ? 30.815 -35.951 -3.598 1 48.46 136 SER A CA 1
ATOM 1078 C C . SER A 1 138 ? 30.934 -34.752 -4.539 1 48.67 136 SER A C 1
ATOM 1079 O O . SER A 1 138 ? 31.027 -34.939 -5.749 1 48.82 136 SER A O 1
ATOM 1082 N N . TYR A 1 139 ? 30.974 -33.531 -3.996 1 48.65 137 TYR A N 1
ATOM 1083 C CA . TYR A 1 139 ? 31.098 -32.337 -4.833 1 49.1 137 TYR A CA 1
ATOM 1084 C C . TYR A 1 139 ? 32.511 -31.74 -4.878 1 47.63 137 TYR A C 1
ATOM 1085 O O . TYR A 1 139 ? 32.721 -30.767 -5.586 1 47.69 137 TYR A O 1
ATOM 1094 N N . GLY A 1 140 ? 33.465 -32.34 -4.174 1 46.28 138 GLY A N 1
ATOM 1095 C CA . GLY A 1 140 ? 34.845 -31.879 -4.176 1 45.76 138 GLY A CA 1
ATOM 1096 C C . GLY A 1 140 ? 35.017 -30.492 -3.593 1 45.19 138 GLY A C 1
ATOM 1097 O O . GLY A 1 140 ? 35.754 -29.675 -4.141 1 45.54 138 GLY A O 1
ATOM 1098 N N . ILE A 1 141 ? 34.295 -30.191 -2.506 1 44.08 139 ILE A N 1
ATOM 1099 C CA . ILE A 1 141 ? 34.405 -28.895 -1.832 1 43.21 139 ILE A CA 1
ATOM 1100 C C . ILE A 1 141 ? 34.765 -29.138 -0.365 1 43.1 139 ILE A C 1
ATOM 1101 O O . ILE A 1 141 ? 34.398 -30.178 0.206 1 43.83 139 ILE A O 1
ATOM 1106 N N . PRO A 1 142 ? 35.446 -28.179 0.286 1 42.02 140 PRO A N 1
ATOM 1107 C CA . PRO A 1 142 ? 35.789 -28.374 1.702 1 41.33 140 PRO A CA 1
ATOM 1108 C C . PRO A 1 142 ? 34.565 -28.323 2.614 1 40.73 140 PRO A C 1
ATOM 1109 O O . PRO A 1 142 ? 33.526 -27.752 2.264 1 40.2 140 PRO A O 1
ATOM 1113 N N . PHE A 1 143 ? 34.686 -28.976 3.77 1 40.34 141 PHE A N 1
ATOM 1114 C CA . PHE A 1 143 ? 33.66 -29.018 4.8 1 40.44 141 PHE A CA 1
ATOM 1115 C C . PHE A 1 143 ? 34.302 -28.657 6.126 1 39.5 141 PHE A C 1
ATOM 1116 O O . PHE A 1 143 ? 35.289 -29.282 6.535 1 38.63 141 PHE A O 1
ATOM 1124 N N . ILE A 1 144 ? 33.741 -27.639 6.794 1 39.02 142 ILE A N 1
ATOM 1125 C CA . ILE A 1 144 ? 34.239 -27.174 8.078 1 39.31 142 ILE A CA 1
ATOM 1126 C C . ILE A 1 144 ? 33.088 -27.036 9.074 1 38.83 142 ILE A C 1
ATOM 1127 O O . ILE A 1 144 ? 32.059 -26.446 8.738 1 38.7 142 ILE A O 1
ATOM 1132 N N . GLU A 1 145 ? 33.238 -27.616 10.278 1 38.06 143 GLU A N 1
ATOM 1133 C CA . GLU A 1 145 ? 32.226 -27.489 11.323 1 38.68 143 GLU A CA 1
ATOM 1134 C C . GLU A 1 145 ? 32.572 -26.227 12.092 1 37.42 143 GLU A C 1
ATOM 1135 O O . GLU A 1 145 ? 33.751 -25.978 12.373 1 37.44 143 GLU A O 1
ATOM 1141 N N . THR A 1 146 ? 31.574 -25.395 12.374 1 35.92 144 THR A N 1
ATOM 1142 C CA . THR A 1 146 ? 31.817 -24.132 13.059 1 35.41 144 THR A CA 1
ATOM 1143 C C . THR A 1 146 ? 30.846 -23.917 14.237 1 36.14 144 THR A C 1
ATOM 1144 O O . THR A 1 146 ? 29.83 -24.607 14.373 1 36.32 144 THR A O 1
ATOM 1148 N N . SER A 1 147 ? 31.164 -22.917 15.075 1 35.81 145 SER A N 1
ATOM 1149 C CA . SER A 1 147 ? 30.305 -22.401 16.09 1 36.03 145 SER A CA 1
ATOM 1150 C C . SER A 1 147 ? 30.583 -20.915 16.123 1 35.87 145 SER A C 1
ATOM 1151 O O . SER A 1 147 ? 31.657 -20.487 16.535 1 35.36 145 SER A O 1
ATOM 1154 N N . ALA A 1 148 ? 29.595 -20.13 15.723 1 35.67 146 ALA A N 1
ATOM 1155 C CA . ALA A 1 148 ? 29.665 -18.689 15.843 1 35.88 146 ALA A CA 1
ATOM 1156 C C . ALA A 1 148 ? 29.703 -18.293 17.34 1 36.16 146 ALA A C 1
ATOM 1157 O O . ALA A 1 148 ? 30.222 -17.235 17.651 1 37.1 146 ALA A O 1
ATOM 1159 N N . LYS A 1 149 ? 29.141 -19.111 18.253 1 36.2 147 LYS A N 1
ATOM 1160 C CA . LYS A 1 149 ? 29.152 -18.836 19.694 1 37.12 147 LYS A CA 1
ATOM 1161 C C . LYS A 1 149 ? 30.562 -18.904 20.3 1 37.93 147 LYS A C 1
ATOM 1162 O O . LYS A 1 149 ? 30.967 -17.958 20.963 1 37.94 147 LYS A O 1
ATOM 1168 N N . THR A 1 150 ? 31.324 -19.99 20.042 1 38.58 148 THR A N 1
ATOM 1169 C CA . THR A 1 150 ? 32.688 -20.158 20.59 1 39.77 148 THR A CA 1
ATOM 1170 C C . THR A 1 150 ? 33.818 -19.685 19.67 1 41.96 148 THR A C 1
ATOM 1171 O O . THR A 1 150 ? 34.987 -19.747 20.073 1 43.08 148 THR A O 1
ATOM 1175 N N . ARG A 1 151 ? 33.488 -19.32 18.416 1 42.09 149 ARG A N 1
ATOM 1176 C CA . ARG A 1 151 ? 34.429 -18.912 17.367 1 42.91 149 ARG A CA 1
ATOM 1177 C C . ARG A 1 151 ? 35.191 -20.1 16.729 1 42.55 149 ARG A C 1
ATOM 1178 O O . ARG A 1 151 ? 36.017 -19.893 15.841 1 42.29 149 ARG A O 1
ATOM 1186 N N . GLN A 1 152 ? 34.885 -21.339 17.135 1 42.28 150 GLN A N 1
ATOM 1187 C CA . GLN A 1 152 ? 35.536 -22.519 16.572 1 42.67 150 GLN A CA 1
ATOM 1188 C C . GLN A 1 152 ? 35.241 -22.642 15.066 1 41.17 150 GLN A C 1
ATOM 1189 O O . GLN A 1 152 ? 34.079 -22.599 14.671 1 40.82 150 GLN A O 1
ATOM 1195 N N . GLY A 1 153 ? 36.291 -22.762 14.256 1 40.15 151 GLY A N 1
ATOM 1196 C CA . GLY A 1 153 ? 36.198 -22.935 12.804 1 39.59 151 GLY A CA 1
ATOM 1197 C C . GLY A 1 153 ? 35.803 -21.718 11.98 1 38.65 151 GLY A C 1
ATOM 1198 O O . GLY A 1 153 ? 35.77 -21.805 10.757 1 38.54 151 GLY A O 1
ATOM 1199 N N . VAL A 1 154 ? 35.496 -20.575 12.618 1 37.67 152 VAL A N 1
ATOM 1200 C CA . VAL A 1 154 ? 35.021 -19.37 11.908 1 37.49 152 VAL A CA 1
ATOM 1201 C C . VAL A 1 154 ? 36.052 -18.8 10.905 1 36.87 152 VAL A C 1
ATOM 1202 O O . VAL A 1 154 ? 35.741 -18.65 9.715 1 35.36 152 VAL A O 1
ATOM 1206 N N . GLU A 1 155 ? 37.274 -18.502 11.384 1 36.67 153 GLU A N 1
ATOM 1207 C CA . GLU A 1 155 ? 38.329 -17.98 10.538 1 36.96 153 GLU A CA 1
ATOM 1208 C C . GLU A 1 155 ? 38.677 -19.001 9.44 1 37.5 153 GLU A C 1
ATOM 1209 O O . GLU A 1 155 ? 38.772 -18.647 8.267 1 37.99 153 GLU A O 1
ATOM 1215 N N . ASP A 1 156 ? 38.776 -20.275 9.82 1 37.28 154 ASP A N 1
ATOM 1216 C CA . ASP A 1 156 ? 39.045 -21.372 8.907 1 37.97 154 ASP A CA 1
ATOM 1217 C C . ASP A 1 156 ? 38.026 -21.44 7.764 1 36.93 154 ASP A C 1
ATOM 1218 O O . ASP A 1 156 ? 38.433 -21.562 6.623 1 37.79 154 ASP A O 1
ATOM 1223 N N . ALA A 1 157 ? 36.724 -21.356 8.051 1 35.64 155 ALA A N 1
ATOM 1224 C CA . ALA A 1 157 ? 35.699 -21.385 7.002 1 35.27 155 ALA A CA 1
ATOM 1225 C C . ALA A 1 157 ? 35.849 -20.23 5.961 1 34.21 155 ALA A C 1
ATOM 1226 O O . ALA A 1 157 ? 35.854 -20.483 4.752 1 33.34 155 ALA A O 1
ATOM 1228 N N . PHE A 1 158 ? 35.969 -18.973 6.424 1 33.65 156 PHE A N 1
ATOM 1229 C CA . PHE A 1 158 ? 36.109 -17.836 5.513 1 33.58 156 PHE A CA 1
ATOM 1230 C C . PHE A 1 158 ? 37.458 -17.828 4.749 1 34.27 156 PHE A C 1
ATOM 1231 O O . PHE A 1 158 ? 37.487 -17.498 3.564 1 34.25 156 PHE A O 1
ATOM 1239 N N . TYR A 1 159 ? 38.566 -18.197 5.416 1 35.03 157 TYR A N 1
ATOM 1240 C CA . TYR A 1 159 ? 39.905 -18.214 4.807 1 35.95 157 TYR A CA 1
ATOM 1241 C C . TYR A 1 159 ? 40.042 -19.374 3.801 1 36.11 157 TYR A C 1
ATOM 1242 O O . TYR A 1 159 ? 40.691 -19.212 2.769 1 37.01 157 TYR A O 1
ATOM 1251 N N . THR A 1 160 ? 39.426 -20.534 4.086 1 35.12 158 THR A N 1
ATOM 1252 C CA . THR A 1 160 ? 39.404 -21.663 3.136 1 34.25 158 THR A CA 1
ATOM 1253 C C . THR A 1 160 ? 38.624 -21.237 1.888 1 33.54 158 THR A C 1
ATOM 1254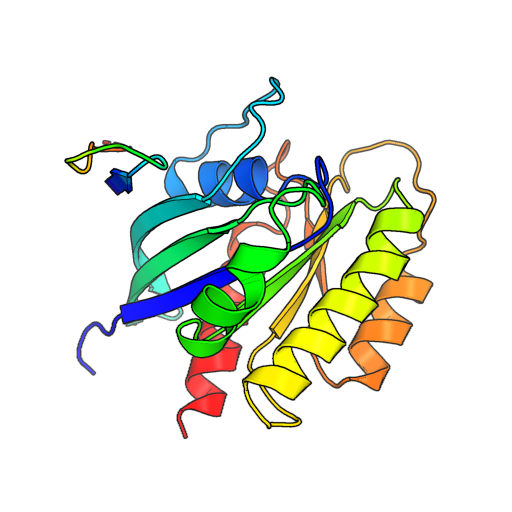 O O . THR A 1 160 ? 39.03 -21.578 0.775 1 33.81 158 THR A O 1
ATOM 1258 N N . LEU A 1 161 ? 37.526 -20.46 2.057 1 32.45 159 LEU A N 1
ATOM 1259 C CA . LEU A 1 161 ? 36.781 -19.972 0.903 1 32.19 159 LEU A CA 1
ATOM 1260 C C . LEU A 1 161 ? 37.656 -19.011 0.058 1 32.96 159 LEU A C 1
ATOM 1261 O O . LEU A 1 161 ? 37.666 -19.127 -1.164 1 33.64 159 LEU A O 1
ATOM 1266 N N . VAL A 1 162 ? 38.447 -18.142 0.695 1 32.75 160 VAL A N 1
ATOM 1267 C CA . VAL A 1 162 ? 39.369 -17.265 -0.028 1 33.99 160 VAL A CA 1
ATOM 1268 C C . VAL A 1 162 ? 40.392 -18.095 -0.847 1 35.11 160 VAL A C 1
ATOM 1269 O O . VAL A 1 162 ? 40.611 -17.828 -2.027 1 36.25 160 VAL A O 1
ATOM 1273 N N . ARG A 1 163 ? 40.959 -19.126 -0.241 1 35.31 161 ARG A N 1
ATOM 1274 C CA . ARG A 1 163 ? 41.9 -20.029 -0.895 1 35.96 161 ARG A CA 1
ATOM 1275 C C . ARG A 1 163 ? 41.258 -20.759 -2.078 1 36.2 161 ARG A C 1
ATOM 1276 O O . ARG A 1 163 ? 41.907 -20.934 -3.11 1 36.38 161 ARG A O 1
ATOM 1284 N N . GLU A 1 164 ? 39.978 -21.159 -1.946 1 35.84 162 GLU A N 1
ATOM 1285 C CA . GLU A 1 164 ? 39.253 -21.788 -3.04 1 35.84 162 GLU A CA 1
ATOM 1286 C C . GLU A 1 164 ? 39.093 -20.812 -4.199 1 35.63 162 GLU A C 1
ATOM 1287 O O . GLU A 1 164 ? 39.208 -21.229 -5.348 1 35.58 162 GLU A O 1
ATOM 1293 N N . ILE A 1 165 ? 38.839 -19.52 -3.906 1 35.28 163 ILE A N 1
ATOM 1294 C CA . ILE A 1 165 ? 38.716 -18.472 -4.929 1 35.68 163 ILE A CA 1
ATOM 1295 C C . ILE A 1 165 ? 40.062 -18.216 -5.618 1 36.51 163 ILE A C 1
ATOM 1296 O O . ILE A 1 165 ? 40.094 -18.028 -6.829 1 36.64 163 ILE A O 1
ATOM 1301 N N . ARG A 1 166 ? 41.158 -18.24 -4.856 1 37.42 164 ARG A N 1
ATOM 1302 C CA . ARG A 1 166 ? 42.507 -18.019 -5.383 1 38.86 164 ARG A CA 1
ATOM 1303 C C . ARG A 1 166 ? 42.848 -19.046 -6.448 1 40.05 164 ARG A C 1
ATOM 1304 O O . ARG A 1 166 ? 43.342 -18.665 -7.5 1 40.4 164 ARG A O 1
ATOM 1312 N N . GLN A 1 167 ? 42.517 -20.326 -6.207 1 40.82 165 GLN A N 1
ATOM 1313 C CA . GLN A 1 167 ? 42.735 -21.396 -7.167 1 42.48 165 GLN A CA 1
ATOM 1314 C C . GLN A 1 167 ? 41.813 -21.269 -8.361 1 43.37 165 GLN A C 1
ATOM 1315 O O . GLN A 1 167 ? 42.263 -21.43 -9.486 1 43.86 165 GLN A O 1
ATOM 1321 N N . TYR A 1 168 ? 40.543 -20.922 -8.134 1 43.18 166 TYR A N 1
ATOM 1322 C CA . TYR A 1 168 ? 39.576 -20.729 -9.214 1 43.59 166 TYR A CA 1
ATOM 1323 C C . TYR A 1 168 ? 39.976 -19.606 -10.187 1 42.76 166 TYR A C 1
ATOM 1324 O O . TYR A 1 168 ? 39.659 -19.683 -11.38 1 42.93 166 TYR A O 1
ATOM 1333 N N . ARG A 1 169 ? 40.632 -18.547 -9.678 1 41.65 167 ARG A N 1
ATOM 1334 C CA . ARG A 1 169 ? 41.057 -17.448 -10.523 1 41.71 167 ARG A CA 1
ATOM 1335 C C . ARG A 1 169 ? 42.056 -17.916 -11.599 1 43.34 167 ARG A C 1
ATOM 1336 O O . ARG A 1 169 ? 41.995 -17.448 -12.729 1 43.44 167 ARG A O 1
ATOM 1344 N N . MET A 1 170 ? 42.909 -18.888 -11.26 1 44.74 168 MET A N 1
ATOM 1345 C CA . MET A 1 170 ? 43.926 -19.441 -12.152 1 47.05 168 MET A CA 1
ATOM 1346 C C . MET A 1 170 ? 43.401 -20.453 -13.185 1 48.46 168 MET A C 1
ATOM 1347 O O . MET A 1 170 ? 42.358 -21.076 -12.983 1 49.16 168 MET A O 1
ATOM 1352 N N . PHE B 2 1 ? 33.807 -2.379 8.03 1 36.67 1 PHE B N 1
ATOM 1353 C CA . PHE B 2 1 ? 32.612 -1.561 7.747 1 34.81 1 PHE B CA 1
ATOM 1354 C C . PHE B 2 1 ? 31.379 -2.387 7.453 1 34.12 1 PHE B C 1
ATOM 1355 O O . PHE B 2 1 ? 31.484 -3.494 6.924 1 34.08 1 PHE B O 1
ATOM 1363 N N . TYR B 2 2 ? 30.193 -1.823 7.768 1 33.44 2 TYR B N 1
ATOM 1364 C CA . TYR B 2 2 ? 28.936 -2.533 7.597 1 32.82 2 TYR B CA 1
ATOM 1365 C C . TYR B 2 2 ? 27.9 -1.612 7.014 1 33.02 2 TYR B C 1
ATOM 1366 O O . TYR B 2 2 ? 27.845 -0.452 7.396 1 32.69 2 TYR B O 1
ATOM 1375 N N . ARG B 2 3 ? 27.082 -2.175 6.104 1 33.85 3 ARG B N 1
ATOM 1376 C CA . ARG B 2 3 ? 25.945 -1.489 5.484 1 35.8 3 ARG B CA 1
ATOM 1377 C C . ARG B 2 3 ? 24.74 -2.411 5.55 1 36.2 3 ARG B C 1
ATOM 1378 O O . ARG B 2 3 ? 24.715 -3.451 4.903 1 35.74 3 ARG B O 1
ATOM 1386 N N . ARG B 2 4 ? 23.758 -2.05 6.397 1 37.24 4 ARG B N 1
ATOM 1387 C CA . ARG B 2 4 ? 22.536 -2.817 6.547 1 38.58 4 ARG B CA 1
ATOM 1388 C C . ARG B 2 4 ? 21.687 -2.521 5.331 1 39.65 4 ARG B C 1
ATOM 1389 O O . ARG B 2 4 ? 21.892 -1.48 4.717 1 39.17 4 ARG B O 1
ATOM 1397 N N . TYR B 2 5 ? 20.75 -3.44 4.998 1 41.38 5 TYR B N 1
ATOM 1398 C CA . TYR B 2 5 ? 19.805 -3.308 3.88 1 42.84 5 TYR B CA 1
ATOM 1399 C C . TYR B 2 5 ? 19.064 -1.992 4.072 1 43.22 5 TYR B C 1
ATOM 1400 O O . TYR B 2 5 ? 18.542 -1.8 5.162 1 43.24 5 TYR B O 1
ATOM 1409 N N . GLY B 2 6 ? 18.996 -1.092 3.059 1 43.39 6 GLY B N 1
ATOM 1410 C CA . GLY B 2 6 ? 18.254 0.163 3.217 1 43.66 6 GLY B CA 1
ATOM 1411 C C . GLY B 2 6 ? 19.092 1.307 3.76 1 43.86 6 GLY B C 1
ATOM 1412 O O . GLY B 2 6 ? 18.589 2.423 3.774 1 44.18 6 GLY B O 1
ATOM 1413 N N . TRP B 2 7 ? 20.343 1.073 4.211 1 43.31 7 TRP B N 1
ATOM 1414 C CA . TRP B 2 7 ? 21.122 2.194 4.721 1 43.35 7 TRP B CA 1
ATOM 1415 C C . TRP B 2 7 ? 21.75 2.931 3.559 1 45.52 7 TRP B C 1
ATOM 1416 O O . TRP B 2 7 ? 22.125 2.308 2.586 1 45.78 7 TRP B O 1
ATOM 1427 N N . ARG B 2 8 ? 21.925 4.258 3.685 1 47.6 8 ARG B N 1
ATOM 1428 C CA . ARG B 2 8 ? 22.58 5.038 2.645 1 50.07 8 ARG B CA 1
ATOM 1429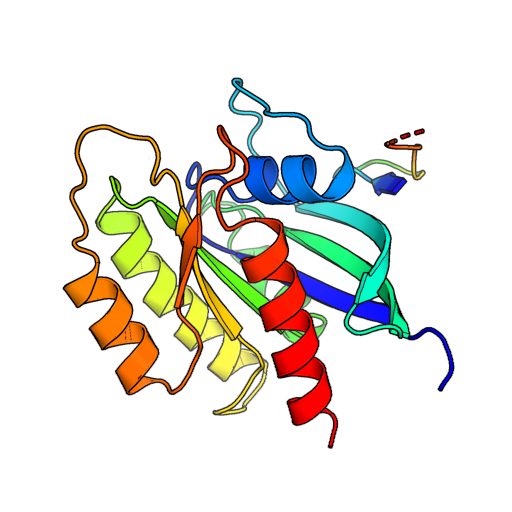 C C . ARG B 2 8 ? 24.074 4.889 2.836 1 49.48 8 ARG B C 1
ATOM 1430 O O . ARG B 2 8 ? 24.769 4.682 1.839 1 50.24 8 ARG B O 1
ATOM 1438 N N . TYR B 2 9 ? 24.583 4.955 4.094 1 47.57 9 TYR 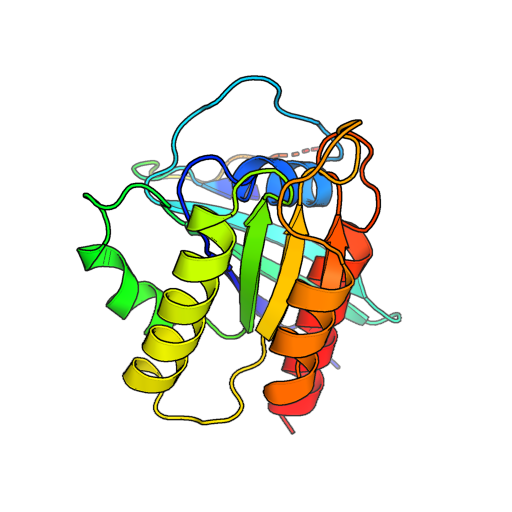B N 1
ATOM 1439 C CA . TYR B 2 9 ? 26.029 4.887 4.276 1 46.06 9 TYR B CA 1
ATOM 1440 C C . TYR B 2 9 ? 26.536 3.729 5.106 1 43.23 9 TYR B C 1
ATOM 1441 O O . TYR B 2 9 ? 25.785 3.062 5.795 1 42.86 9 TYR B O 1
ATOM 1450 N N . TRP B 2 10 ? 27.863 3.527 5.029 1 41.08 10 TRP B N 1
ATOM 1451 C CA . TRP B 2 10 ? 28.585 2.486 5.745 1 39.39 10 TRP B CA 1
ATOM 1452 C C . TRP B 2 10 ? 28.959 2.987 7.123 1 38.69 10 TRP B C 1
ATOM 1453 O O . TRP B 2 10 ? 29.221 4.17 7.271 1 38.85 10 TRP B O 1
ATOM 1464 N N . VAL B 2 11 ? 28.999 2.108 8.14 1 37.88 11 VAL B N 1
ATOM 1465 C CA . VAL B 2 11 ? 29.388 2.56 9.467 1 37.2 11 VAL B CA 1
ATOM 1466 C C . VAL B 2 11 ? 30.535 1.663 9.894 1 36.85 11 VAL B C 1
ATOM 1467 O O . VAL B 2 11 ? 30.694 0.571 9.357 1 36.46 11 VAL B O 1
ATOM 1471 N N . SER B 2 12 ? 31.346 2.09 10.875 1 36.89 12 SER B N 1
ATOM 1472 C CA . SER B 2 12 ? 32.457 1.282 11.343 1 37.24 12 SER B CA 1
ATOM 1473 C C . SER B 2 12 ? 31.993 0.197 12.279 1 37.29 12 SER B C 1
ATOM 1474 O O . SER B 2 12 ? 31.163 0.465 13.136 1 37.47 12 SER B O 1
ATOM 1477 N N . VAL B 2 13 ? 32.534 -1.029 12.101 1 37.11 13 VAL B N 1
ATOM 1478 C CA . VAL B 2 13 ? 32.245 -2.164 12.979 1 37.52 13 VAL B CA 1
A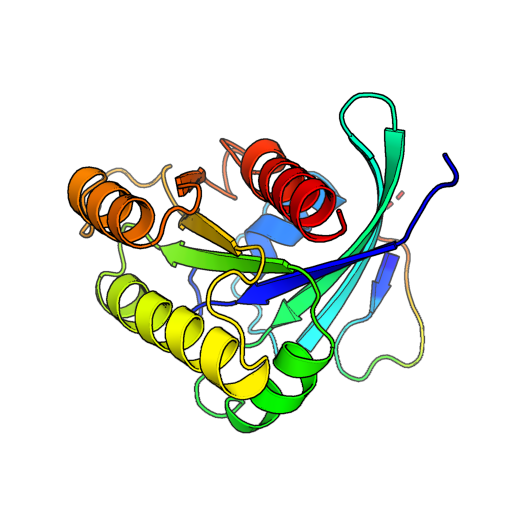TOM 1479 C C . VAL B 2 13 ? 33.564 -2.797 13.406 1 39.19 13 VAL B C 1
ATOM 1480 O O . VAL B 2 13 ? 33.524 -3.747 14.164 1 38.77 13 VAL B O 1
ATOM 1493 N N . GLY B 2 15 ? 36.264 -1.01 14.822 1 50.22 15 GLY B N 1
ATOM 1494 C CA . GLY B 2 15 ? 37.101 -0.172 15.683 1 51.86 15 GLY B CA 1
ATOM 1495 C C . GLY B 2 15 ? 37.151 -0.671 17.115 1 53.19 15 GLY B C 1
ATOM 1496 O O . GLY B 2 15 ? 38.025 -0.23 17.862 1 53.47 15 GLY B O 1
#

Organism: Homo sapiens (NCBI:txid9606)

Sequence (184 aa):
GPMTEYKLVVVGAGGVGKSALTIQLIQNHFVDEYDPTIEDSYRKQVVIDGETSLLDILDTAGREEYSAMRDQYMRTGEGFLLVFAINNSKSFADINLYREQIKRVKDSDDVPMVLVGNKSDLPTRTVDTKQAHELAKSYGIPFIETSAKTRQGVEDAFYTLVREIRQYRMFYRRYGWRYWVSVG

Foldseek 3Di:
DDAEEAFEEEDFAAPLCLVLLVCCVQPNDGDPDRDFDAKDWDWDWDAFPNRTYIYIYIRHGNPPVSVVCLLVSLCVHQAYEQTGEQADVVRVVVSVVSVVVSCVSNVDLQRQYEYEHEPPVDPDGDHDPCNSCVVCVVSVHHYFYYYSVVGPCSVVRVSSSVVSSVVVVD/DDDDPPRPDDDDPD

Nearest PDB structures (foldseek):
  6ziz-assembly2_B  TM=1.000E+00  e=3.570E-33  Homo sapiens
  8vm2-assembly3_C  TM=9.944E-01  e=1.058E-32  Homo sapiens
  1lfd-assembly2_D  TM=9.974E-01  e=1.124E-31  Homo sapiens
  6v6f-assembly1_C  TM=9.956E-01  e=2.579E-31  Homo sapiens
  8tbj-assembly2_B  TM=9.904E-01  e=9.255E-31  Homo sapiens

InterPro domains:
  IPR001806 Small GTPase [PF00071] (5-164)
  IPR001806 Small GTPase [PS51421] (1-189)
  IPR001806 Small GTPase [SM00174] (6-166)
  IPR005225 Small GTP-binding domain [TIGR00231] (1-159)
  IPR020849 Small GTPase, Ras-type [PTHR24070] (3-173)
  IPR027417 P-loop containing nucleoside triphosphate hydrolase [G3DSA:3.40.50.300] (1-171)
  IPR027417 P-loop containing nucleoside triphosphate hydrolase [SSF52540] (3-164)

Radius of gyration: 15.28 Å; Cα contacts (8 Å, |Δi|>4): 358; chains: 2; bounding box: 41×43×38 Å

Secondary structure (DSSP, 8-state):
---EEEEEEEE-STTSSHHHHHHHHHHS----S----SEEEEEEEEEETTEEEEEEEEEE--SGGGGGGHHHHHHH-SEEEEEEETT-HHHHHHHHHHHHHHHHHHT-S---EEEEEE-TTSS--SS-HHHHHHHHHHHT--EEE--TTT-TTHHHHHHHHHHHHHHHH-/-EE-TT-SS-B---

B-factor: mean 42.54, std 9.07, range [28.34, 78.27]